Protein AF-A0A7C1LRH5-F1 (afdb_monomer)

Solvent-accessible surface area (backbone atoms only — not comparable to full-atom values): 10215 Å² total; per-residue (Å²): 109,75,72,58,54,55,55,59,57,54,62,66,68,71,74,74,83,69,79,82,72,53,60,82,46,51,36,31,51,64,43,68,46,77,50,72,49,79,42,81,56,34,90,52,47,30,40,52,33,30,27,38,56,83,72,73,51,74,74,43,68,71,41,78,38,53,76,56,90,39,40,31,37,42,82,48,54,93,27,75,65,69,40,56,28,43,39,33,29,39,29,24,56,75,79,39,86,42,74,50,67,36,33,36,32,24,20,59,75,29,51,82,63,55,46,66,55,58,52,51,42,48,52,51,18,52,49,33,35,52,49,13,64,76,68,68,36,33,66,37,26,23,55,14,9,51,37,25,32,51,38,10,52,46,22,59,75,56,17,63,29,48,41,61,45,75,65,38,39,50,50,13,51,51,38,25,52,52,11,50,53,40,24,52,54,20,43,52,55,39,52,56,58,61,76,77,109

Foldseek 3Di:
DVVVVVVVVVVVVVPPPDPPAAAPEFDAAQDKDKDKDFAQQWPWKWWQFKDDQVRPDTPDHTGTFDDDRRMTIDIGRPRNDFFKMKIKIWTQRNHNTDIGIYIYTYFNQRHAFPLVVLVVLLVQLVVLCVVCVVVVQLVSLQVSLVSLLVSLVVCCNCNNGRDNDPVSPVVSVVSNVVSPVSNVVSVVVNVVVVVVD

Secondary structure (DSSP, 8-state):
-HHHHHHHHHHHGGG-------EEEEEETT--EEEEEE-TT-S-EEEEEEE-TTSSSEEEEEEEPEEETTEEEEEE----S-EEEEEEEEEEETTEEEEEEEEEEEESSSS---THHHHHHHHHHHHHHHHHHHHT-HHHHHHHHHHHHHHHHHHHHH-BTTB-SHHHHHHHHHHHHHHHHHHHHHHHHHHHHHHT-

Nearest PDB structures (foldseek):
  5vi4-assembly2_F  TM=4.322E-01  e=1.155E-02  Mus musculus
  6tct-assembly2_C  TM=4.954E-01  e=7.266E-02  Vibrio cholerae O1 biovar El Tor str. N16961
  4yfd-assembly1_B  TM=4.259E-01  e=2.411E-02  Mus musculus
  4dep-assembly1_C  TM=4.218E-01  e=1.049E-01  Homo sapiens
  3o4o-assembly1_B  TM=4.292E-01  e=1.714E-01  Homo sapiens

Mean predicted aligned error: 8.75 Å

pLDDT: mean 89.56, std 12.3, range [46.84, 98.5]

Radius of gyration: 25.62 Å; Cα contacts (8 Å, |Δi|>4): 364; chains: 1; bounding box: 56×40×73 Å

Structure (mmCIF, N/CA/C/O backbone):
data_AF-A0A7C1LRH5-F1
#
_entry.id   AF-A0A7C1LRH5-F1
#
loop_
_atom_site.group_PDB
_atom_site.id
_atom_site.type_symbol
_atom_site.label_atom_id
_atom_site.label_alt_id
_atom_site.label_comp_id
_atom_site.label_asym_id
_atom_site.label_entity_id
_atom_site.label_seq_id
_atom_site.pdbx_PDB_ins_code
_atom_site.Cartn_x
_atom_site.Cartn_y
_atom_site.Cartn_z
_atom_site.occupancy
_atom_site.B_iso_or_equiv
_atom_site.auth_seq_id
_atom_site.auth_comp_id
_atom_site.au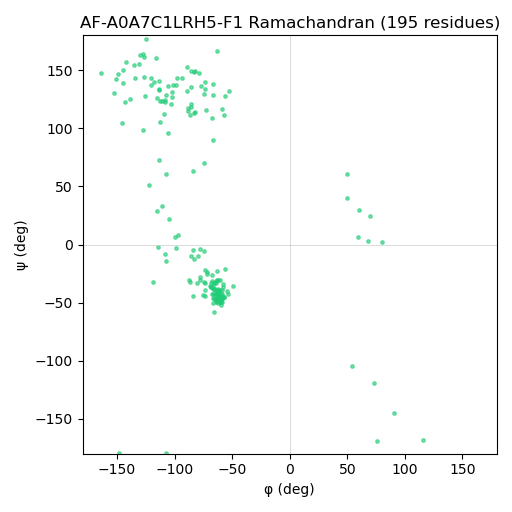th_asym_id
_atom_site.auth_atom_id
_atom_site.pdbx_PDB_model_num
ATOM 1 N N . MET A 1 1 ? 34.737 23.758 15.782 1.00 53.84 1 MET A N 1
ATOM 2 C CA . MET A 1 1 ? 33.888 23.065 14.782 1.00 53.84 1 MET A CA 1
ATOM 3 C C . MET A 1 1 ? 33.590 21.606 15.147 1.00 53.84 1 MET A C 1
ATOM 5 O O . MET A 1 1 ? 32.421 21.260 15.194 1.00 53.84 1 MET A O 1
ATOM 9 N N . LYS A 1 2 ? 34.574 20.764 15.516 1.00 52.34 2 LYS A N 1
ATOM 10 C CA . LYS A 1 2 ? 34.329 19.348 15.898 1.00 52.34 2 LYS A CA 1
ATOM 11 C C . LYS A 1 2 ? 33.352 19.138 17.077 1.00 52.34 2 LYS A C 1
ATOM 13 O O . LYS A 1 2 ? 32.547 18.220 17.035 1.00 52.34 2 LYS A O 1
ATOM 18 N N . LYS A 1 3 ? 33.360 20.013 18.093 1.00 56.25 3 LYS A N 1
ATOM 19 C CA . LYS A 1 3 ? 32.430 19.932 19.244 1.00 56.25 3 LYS A CA 1
ATOM 20 C C . LYS A 1 3 ? 30.979 20.313 18.901 1.00 56.25 3 LYS A C 1
ATOM 22 O O . LYS A 1 3 ? 30.065 19.860 19.574 1.00 56.25 3 LYS A O 1
ATOM 27 N N . LEU A 1 4 ? 30.777 21.101 17.841 1.00 58.25 4 LEU A N 1
ATOM 28 C CA . LEU A 1 4 ? 29.447 21.515 17.379 1.00 58.25 4 LEU A CA 1
ATOM 29 C C . LEU A 1 4 ? 28.781 20.402 16.549 1.00 58.25 4 LEU A C 1
ATOM 31 O O . LEU A 1 4 ? 27.584 20.179 16.673 1.00 58.25 4 LEU A O 1
ATOM 35 N N . LEU A 1 5 ? 29.581 19.626 15.805 1.00 56.06 5 LEU A N 1
ATOM 36 C CA . LEU A 1 5 ? 29.135 18.415 15.099 1.00 56.06 5 LEU A CA 1
ATOM 37 C C . LEU A 1 5 ? 28.688 17.298 16.055 1.00 56.06 5 LEU A C 1
ATOM 39 O O . LEU A 1 5 ? 27.688 16.643 15.791 1.00 56.06 5 LEU A O 1
ATOM 43 N N . ILE A 1 6 ? 29.376 17.116 17.187 1.00 68.44 6 ILE A N 1
ATOM 44 C CA . ILE A 1 6 ? 28.988 16.119 18.202 1.00 68.44 6 ILE A CA 1
ATOM 45 C C . ILE A 1 6 ? 27.650 16.498 18.856 1.00 68.44 6 ILE A C 1
ATOM 47 O O . ILE A 1 6 ? 26.809 15.634 19.077 1.00 68.44 6 ILE A O 1
ATOM 51 N N . PHE A 1 7 ? 27.411 17.790 19.103 1.00 66.06 7 PHE A N 1
ATOM 52 C CA . PHE A 1 7 ? 26.145 18.264 19.669 1.00 66.06 7 PHE A CA 1
ATOM 53 C C . PHE A 1 7 ? 24.969 18.107 18.687 1.00 66.06 7 PHE A C 1
ATOM 55 O O . PHE A 1 7 ? 23.876 17.712 19.086 1.00 66.06 7 PHE A O 1
ATOM 62 N N . MET A 1 8 ? 25.213 18.323 17.388 1.00 60.38 8 MET A N 1
ATOM 63 C CA . MET A 1 8 ? 24.228 18.073 16.328 1.00 60.38 8 MET A CA 1
ATOM 64 C C . MET A 1 8 ? 23.895 16.578 16.182 1.00 60.38 8 MET A C 1
ATOM 66 O O . MET A 1 8 ? 22.755 16.230 15.896 1.00 60.38 8 MET A O 1
ATOM 70 N N . PHE A 1 9 ? 24.866 15.693 16.428 1.00 60.25 9 PHE A N 1
ATOM 71 C CA . PHE A 1 9 ? 24.681 14.240 16.363 1.00 60.25 9 PHE A CA 1
ATOM 72 C C . PHE A 1 9 ? 23.873 13.686 17.552 1.00 60.25 9 PHE A C 1
ATOM 74 O O . PHE A 1 9 ? 23.088 12.758 17.386 1.00 60.25 9 PHE A O 1
ATOM 81 N N . VAL A 1 10 ? 24.002 14.283 18.743 1.00 69.81 10 VAL A N 1
ATOM 82 C CA . VAL A 1 10 ? 23.254 13.868 19.947 1.00 69.81 10 VAL A CA 1
ATOM 83 C C . VAL A 1 10 ? 21.783 14.306 19.898 1.00 69.81 10 VAL A C 1
ATOM 85 O O . VAL A 1 10 ? 20.921 13.569 20.367 1.00 69.81 10 VAL A O 1
ATOM 88 N N . LEU A 1 11 ? 21.460 15.440 19.266 1.00 60.00 11 LEU A N 1
ATOM 89 C CA . LEU A 1 11 ? 20.072 15.902 19.080 1.00 60.00 11 LEU A CA 1
ATOM 90 C C . LEU A 1 11 ? 19.246 15.007 18.138 1.00 60.00 11 LEU A C 1
ATOM 92 O O . LEU A 1 11 ? 18.031 14.912 18.294 1.00 60.00 11 LEU A O 1
ATOM 96 N N . ILE A 1 12 ? 19.896 14.296 17.212 1.00 60.56 12 ILE A N 1
ATOM 97 C CA . ILE A 1 12 ? 19.238 13.326 16.321 1.00 60.56 12 ILE A CA 1
ATOM 98 C C . ILE A 1 12 ? 18.809 12.061 17.093 1.00 60.56 12 ILE A C 1
ATOM 100 O O . ILE A 1 12 ? 17.831 11.414 16.723 1.00 60.56 12 ILE A O 1
ATOM 104 N N . LEU A 1 13 ? 19.473 11.735 18.209 1.00 55.62 13 LEU A N 1
ATOM 105 C CA . LEU A 1 13 ? 19.218 10.511 18.980 1.00 55.62 13 LEU A CA 1
ATOM 106 C C . LEU A 1 13 ? 18.041 10.615 19.967 1.00 55.62 13 LEU A C 1
ATOM 108 O O . LEU A 1 13 ? 17.582 9.592 20.465 1.00 55.62 13 LEU A O 1
ATOM 112 N N . VAL A 1 14 ? 17.521 11.817 20.244 1.00 58.75 14 VAL A N 1
ATOM 113 C CA . VAL A 1 14 ? 16.450 12.026 21.246 1.00 58.75 14 VAL A CA 1
ATOM 114 C C . VAL A 1 14 ? 15.039 11.771 20.677 1.00 58.75 14 VAL A C 1
ATOM 116 O O . VAL A 1 14 ? 14.058 11.776 21.414 1.00 58.75 14 VAL A O 1
ATOM 119 N N . SER A 1 15 ? 14.901 11.488 19.378 1.00 51.12 15 SER A N 1
ATOM 120 C CA . SER A 1 15 ? 13.595 11.555 18.694 1.00 51.12 15 SER A CA 1
ATOM 121 C C . SER A 1 15 ? 12.834 10.229 18.531 1.00 51.12 15 SER A C 1
ATOM 123 O O . SER A 1 15 ? 11.805 10.218 17.865 1.00 51.12 15 SER A O 1
ATOM 125 N N . PHE A 1 16 ? 13.275 9.116 19.128 1.00 48.88 16 PHE A N 1
ATOM 126 C CA . PHE A 1 16 ? 12.637 7.799 18.916 1.00 48.88 16 PHE A CA 1
ATOM 127 C C . PHE A 1 16 ? 11.981 7.189 20.158 1.00 48.88 16 PHE A C 1
ATOM 129 O O . PHE A 1 16 ? 11.840 5.973 20.258 1.00 48.88 16 PHE A O 1
ATOM 136 N N . ALA A 1 17 ? 11.508 8.014 21.092 1.00 48.22 17 ALA A N 1
ATOM 137 C CA . ALA A 1 17 ? 10.507 7.557 22.052 1.00 48.22 17 ALA A CA 1
ATOM 138 C C . ALA A 1 17 ? 9.142 7.453 21.344 1.00 48.22 17 ALA A C 1
ATOM 140 O O . ALA A 1 17 ? 8.253 8.273 21.559 1.00 48.22 17 ALA A O 1
ATOM 141 N N . SER A 1 18 ? 8.980 6.478 20.445 1.00 52.31 18 SER A N 1
ATOM 142 C CA . SER A 1 18 ? 7.655 6.126 19.942 1.00 52.31 18 SER A CA 1
ATOM 143 C C . SER A 1 18 ? 6.916 5.399 21.060 1.00 52.31 18 SER A C 1
ATOM 145 O O . SER A 1 18 ? 7.320 4.304 21.457 1.00 52.31 18 SER A O 1
ATOM 147 N N . ALA A 1 19 ? 5.832 5.981 21.568 1.00 46.84 19 ALA A N 1
ATOM 148 C CA . ALA A 1 19 ? 4.839 5.183 22.268 1.00 46.84 19 ALA A CA 1
ATOM 149 C C . ALA A 1 19 ? 4.338 4.130 21.269 1.00 46.84 19 ALA A C 1
ATOM 151 O O . ALA A 1 19 ? 3.812 4.490 20.217 1.00 46.84 19 ALA A O 1
ATOM 152 N N . GLN A 1 20 ? 4.573 2.845 21.548 1.00 53.50 20 GLN A N 1
ATOM 153 C CA . GLN A 1 20 ? 4.021 1.757 20.745 1.00 53.50 20 GLN A CA 1
ATOM 154 C C . GLN A 1 20 ? 2.505 1.760 20.935 1.00 53.50 20 GLN A C 1
ATOM 156 O O . GLN A 1 20 ? 1.976 1.152 21.862 1.00 53.50 20 GLN A O 1
ATOM 161 N N . GLN A 1 21 ? 1.812 2.498 20.076 1.00 64.44 21 GLN A N 1
ATOM 162 C CA . GLN A 1 21 ? 0.386 2.324 19.896 1.00 64.44 21 GLN A CA 1
ATOM 163 C C . GLN A 1 21 ? 0.175 0.945 19.268 1.00 64.44 21 GLN A C 1
ATOM 165 O O . GLN A 1 21 ? 0.852 0.580 18.304 1.00 64.44 21 GLN A O 1
ATOM 170 N N . GLN A 1 22 ? -0.696 0.145 19.871 1.00 81.31 22 GLN A N 1
ATOM 171 C CA . GLN A 1 22 ? -1.016 -1.166 19.334 1.00 81.31 22 GLN A CA 1
ATOM 172 C C . GLN A 1 22 ? -1.914 -0.980 18.108 1.00 81.31 22 GLN A C 1
ATOM 174 O O . GLN A 1 22 ? -2.916 -0.270 18.170 1.00 81.31 22 GLN A O 1
ATOM 179 N N . SER A 1 23 ? -1.547 -1.626 17.004 1.00 90.56 23 SER A N 1
ATOM 180 C CA . SER A 1 23 ? -2.250 -1.516 15.729 1.00 90.56 23 SER A CA 1
ATOM 181 C C . SER A 1 23 ? -2.757 -2.883 15.279 1.00 90.56 23 SER A C 1
ATOM 183 O O . SER A 1 23 ? -2.062 -3.885 15.447 1.00 90.56 23 SER A O 1
ATOM 185 N N . PHE A 1 24 ? -3.941 -2.920 14.668 1.00 92.94 24 PHE A N 1
ATOM 186 C CA . PHE A 1 24 ? -4.435 -4.102 13.955 1.00 92.94 24 PHE A CA 1
ATOM 187 C C . PHE A 1 24 ? -3.792 -4.269 12.567 1.00 92.94 24 PHE A C 1
ATOM 189 O O . PHE A 1 24 ? -4.037 -5.265 11.890 1.00 92.94 24 PHE A O 1
ATOM 196 N N . GLY A 1 25 ? -2.947 -3.324 12.144 1.00 92.94 25 GLY A N 1
ATOM 197 C CA . GLY A 1 25 ? -2.218 -3.376 10.884 1.00 92.94 25 GLY A CA 1
ATOM 198 C C . GLY A 1 25 ? -2.964 -2.718 9.728 1.00 92.94 25 GLY A C 1
ATOM 199 O O . GLY A 1 25 ? -3.629 -1.694 9.895 1.00 92.94 25 GLY A O 1
ATOM 200 N N . PHE A 1 26 ? -2.799 -3.294 8.537 1.00 93.75 26 PHE A N 1
ATOM 201 C CA . PHE A 1 26 ? -3.267 -2.721 7.278 1.00 93.75 26 PHE A CA 1
ATOM 202 C C . PHE A 1 26 ? -4.492 -3.467 6.760 1.00 93.75 26 PHE A C 1
ATOM 204 O O . PHE A 1 26 ? -4.522 -4.696 6.737 1.00 93.75 26 PHE A O 1
ATOM 211 N N . VAL A 1 27 ? -5.481 -2.710 6.300 1.00 95.12 27 VAL A N 1
ATOM 212 C CA . VAL A 1 27 ? -6.734 -3.215 5.738 1.00 95.12 27 VAL A CA 1
ATOM 213 C C . VAL A 1 27 ? -6.852 -2.708 4.316 1.00 95.12 27 VAL A C 1
ATOM 215 O O . VAL A 1 27 ? -6.541 -1.552 4.026 1.00 95.12 27 VAL A O 1
ATOM 218 N N . LYS A 1 28 ? -7.280 -3.572 3.402 1.00 93.19 28 LYS A N 1
ATOM 219 C CA . LYS A 1 28 ? -7.522 -3.154 2.029 1.00 93.19 28 LYS A CA 1
ATOM 220 C C . LYS A 1 28 ? -8.804 -2.325 1.961 1.00 93.19 28 LYS A C 1
ATOM 222 O O . LYS A 1 28 ? -9.796 -2.636 2.614 1.00 93.19 28 LYS A O 1
ATOM 227 N N . GLN A 1 29 ? -8.788 -1.266 1.162 1.00 93.81 29 GLN A N 1
ATOM 228 C CA . GLN A 1 29 ? -9.956 -0.421 0.937 1.00 93.81 29 GLN A CA 1
ATOM 229 C C . GLN A 1 29 ? -11.173 -1.256 0.511 1.00 93.81 29 GLN A C 1
ATOM 231 O O . GLN A 1 29 ? -11.081 -2.058 -0.419 1.00 93.81 29 GLN A O 1
ATOM 236 N N . ASN A 1 30 ? -12.314 -0.997 1.154 1.00 94.69 30 ASN A N 1
ATOM 237 C CA . ASN A 1 30 ? -13.589 -1.703 0.976 1.00 94.69 30 ASN A CA 1
ATOM 238 C C . ASN A 1 30 ? -13.624 -3.166 1.458 1.00 94.69 30 ASN A C 1
ATOM 240 O O . ASN A 1 30 ? -14.668 -3.802 1.313 1.00 94.69 30 ASN A O 1
ATOM 244 N N . ASP A 1 31 ? -12.550 -3.683 2.059 1.00 96.25 31 ASP A N 1
ATOM 245 C CA . ASP A 1 31 ? -12.585 -4.957 2.781 1.00 96.25 31 ASP A CA 1
ATOM 246 C C . ASP A 1 31 ? -12.953 -4.724 4.255 1.00 96.25 31 ASP A C 1
ATOM 248 O O . ASP A 1 31 ? -12.699 -3.661 4.831 1.00 96.25 31 ASP A O 1
ATOM 252 N N . CYS A 1 32 ? -13.559 -5.730 4.883 1.00 96.56 32 CYS A N 1
ATOM 253 C CA . CYS A 1 32 ? -13.868 -5.692 6.308 1.00 96.56 32 CYS A CA 1
ATOM 254 C C . CYS A 1 32 ? -12.649 -6.093 7.150 1.00 96.56 32 CYS A C 1
ATOM 256 O O . CYS A 1 32 ? -11.854 -6.941 6.750 1.00 96.56 32 CYS A O 1
ATOM 258 N N . ILE A 1 33 ? -12.545 -5.525 8.349 1.00 96.56 33 ILE A N 1
ATOM 259 C CA . ILE A 1 33 ? -11.573 -5.910 9.376 1.00 96.56 33 ILE A CA 1
ATOM 260 C C . ILE A 1 33 ? -12.293 -6.513 10.579 1.00 96.56 33 ILE A C 1
ATOM 262 O O . ILE A 1 33 ? -13.340 -6.023 11.008 1.00 96.56 33 ILE A O 1
ATOM 266 N N . GLU A 1 34 ? -11.702 -7.559 11.150 1.00 96.19 34 GLU A N 1
ATOM 267 C CA . GLU A 1 34 ? -12.093 -8.081 12.454 1.00 96.19 34 GLU A CA 1
ATOM 268 C C . GLU A 1 34 ? -11.355 -7.320 13.556 1.00 96.19 34 GLU A C 1
ATOM 270 O O . GLU A 1 34 ? -10.137 -7.413 13.710 1.00 96.19 34 GLU A O 1
ATOM 275 N N . ILE A 1 35 ? -12.105 -6.542 14.330 1.00 95.94 35 ILE A N 1
ATOM 276 C CA . ILE A 1 35 ? -11.608 -5.900 15.541 1.00 95.94 35 ILE A CA 1
ATOM 277 C C . ILE A 1 35 ? -11.707 -6.942 16.646 1.00 95.94 35 ILE A C 1
ATOM 279 O O . ILE A 1 35 ? -12.809 -7.338 17.018 1.00 95.94 35 ILE A O 1
ATOM 283 N N . ILE A 1 36 ? -10.563 -7.387 17.158 1.00 94.88 36 ILE A N 1
ATOM 284 C CA . ILE A 1 36 ? -10.487 -8.457 18.156 1.00 94.88 36 ILE A CA 1
ATOM 285 C C . ILE A 1 36 ? -9.871 -7.908 19.436 1.00 94.88 36 ILE A C 1
ATOM 287 O O . ILE A 1 36 ? -8.918 -7.132 19.392 1.00 94.88 36 ILE A O 1
ATOM 291 N N . GLN A 1 37 ? -10.397 -8.324 20.582 1.00 94.25 37 GLN A N 1
ATOM 292 C CA . GLN A 1 37 ? -9.812 -8.091 21.896 1.00 94.25 37 GLN A CA 1
ATOM 293 C C . GLN A 1 37 ? -9.847 -9.379 22.716 1.00 94.25 37 GLN A C 1
ATOM 295 O O . GLN A 1 37 ? -10.816 -10.131 22.672 1.00 94.25 37 GLN A O 1
ATOM 300 N N . THR A 1 38 ? -8.808 -9.609 23.511 1.00 93.25 38 THR A N 1
ATOM 301 C CA . THR A 1 38 ? -8.747 -10.725 24.463 1.00 93.25 38 THR A CA 1
ATOM 302 C C . THR A 1 38 ? -8.775 -10.181 25.878 1.00 93.25 38 THR A C 1
ATOM 304 O O . THR A 1 38 ? -7.921 -9.371 26.241 1.00 93.25 38 THR A O 1
ATOM 307 N N . CYS A 1 39 ? -9.735 -10.624 26.684 1.00 92.69 39 CYS A N 1
ATOM 308 C CA . CYS A 1 39 ? -9.811 -10.254 28.091 1.00 92.69 39 CYS A CA 1
ATOM 309 C C . CYS A 1 39 ? -10.358 -11.420 28.928 1.00 92.69 39 CYS A C 1
ATOM 311 O O . CYS A 1 39 ? -11.568 -11.659 28.907 1.00 92.69 39 CYS A O 1
ATOM 313 N N . PRO A 1 40 ? -9.492 -12.123 29.681 1.00 91.56 40 PRO A N 1
ATOM 314 C CA . PRO A 1 40 ? -9.900 -13.266 30.497 1.00 91.56 40 PRO A CA 1
ATOM 315 C C . PRO A 1 40 ? -10.899 -12.909 31.601 1.00 91.56 40 PRO A C 1
ATOM 317 O O . PRO A 1 40 ? -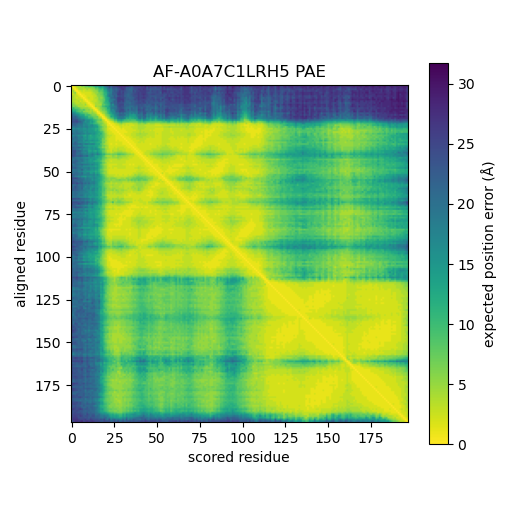11.863 -13.632 31.824 1.00 91.56 40 PRO A O 1
ATOM 320 N N . ASP A 1 41 ? -10.694 -11.757 32.243 1.00 93.50 41 ASP A N 1
ATOM 321 C CA . ASP A 1 41 ? -11.454 -11.329 33.422 1.00 93.50 41 ASP A CA 1
ATOM 322 C C . ASP A 1 41 ? -12.486 -10.232 33.106 1.00 93.50 41 ASP A C 1
ATOM 324 O O . ASP A 1 41 ? -12.863 -9.468 33.995 1.00 93.50 41 ASP A O 1
ATOM 328 N N . CYS A 1 42 ? -12.916 -10.108 31.844 1.00 93.56 42 CYS A N 1
ATOM 329 C CA . CYS A 1 42 ? -13.983 -9.183 31.448 1.00 93.56 42 CYS A CA 1
ATOM 330 C C . CYS A 1 42 ? -15.328 -9.913 31.339 1.00 93.56 42 CYS A C 1
ATOM 332 O O . CYS A 1 42 ? -15.415 -11.042 30.839 1.00 93.56 42 CYS A O 1
ATOM 334 N N . THR A 1 43 ? -16.412 -9.246 31.729 1.00 93.62 43 THR A N 1
ATOM 335 C CA . THR A 1 43 ? -17.779 -9.659 31.392 1.00 93.62 43 THR A CA 1
ATOM 336 C C . THR A 1 43 ? -18.226 -9.093 30.046 1.00 93.62 43 THR A C 1
ATOM 338 O O . THR A 1 43 ? -18.967 -9.774 29.338 1.00 93.62 43 THR A O 1
ATOM 341 N N . TYR A 1 44 ? -17.730 -7.913 29.660 1.00 93.19 44 TYR A N 1
ATOM 342 C CA . TYR A 1 44 ? -18.001 -7.276 28.378 1.00 93.19 44 TYR A CA 1
ATOM 343 C C . TYR A 1 44 ? -16.770 -6.552 27.821 1.00 93.19 44 TYR A C 1
ATOM 345 O O . TYR A 1 44 ? -15.877 -6.104 28.542 1.00 93.19 44 TYR A O 1
ATOM 353 N N . ASN A 1 45 ? -16.761 -6.365 26.506 1.00 95.50 45 ASN A N 1
ATOM 354 C CA . ASN A 1 45 ? -15.826 -5.476 25.841 1.00 95.50 45 ASN A CA 1
ATOM 355 C C . ASN A 1 45 ? -16.545 -4.788 24.685 1.00 95.50 45 ASN A C 1
ATOM 357 O O . ASN A 1 45 ? -17.124 -5.454 23.832 1.00 95.50 45 ASN A O 1
ATOM 361 N N . ASN A 1 46 ? -16.564 -3.458 24.691 1.00 96.25 46 ASN A N 1
ATOM 362 C CA . ASN A 1 46 ? -17.383 -2.685 23.769 1.00 96.25 46 ASN A CA 1
ATOM 363 C C . ASN A 1 46 ? -16.541 -1.656 23.025 1.00 96.25 46 ASN A C 1
ATOM 365 O O . ASN A 1 46 ? -15.664 -0.996 23.591 1.00 96.25 46 ASN A O 1
ATOM 369 N N . ILE A 1 47 ? -16.892 -1.441 21.763 1.00 97.06 47 ILE A N 1
ATOM 370 C CA . ILE A 1 47 ? -16.367 -0.355 20.948 1.00 97.06 47 ILE A CA 1
ATOM 371 C C . ILE A 1 47 ? -17.164 0.905 21.282 1.00 97.06 47 ILE A C 1
ATOM 373 O O . ILE A 1 47 ? -18.352 1.022 20.987 1.00 97.06 47 ILE A O 1
ATOM 377 N N . SER A 1 48 ? -16.493 1.888 21.877 1.00 96.81 48 SER A N 1
ATOM 378 C CA . SER A 1 48 ? -17.085 3.201 22.138 1.00 96.81 48 SER A CA 1
ATOM 379 C C . SER A 1 48 ? -17.224 4.011 20.855 1.00 96.81 48 SER A C 1
ATOM 381 O O . SER A 1 48 ? -18.268 4.612 20.622 1.00 96.81 48 SER A O 1
ATOM 383 N N . ARG A 1 49 ? -16.189 4.016 20.005 1.00 96.00 49 ARG A N 1
ATOM 384 C CA . ARG A 1 49 ? -16.213 4.682 18.702 1.00 96.00 49 ARG A CA 1
ATOM 385 C C . ARG A 1 49 ? -15.087 4.227 17.784 1.00 96.00 49 ARG A C 1
ATOM 387 O O . ARG A 1 49 ? -13.965 4.012 18.239 1.00 96.00 49 ARG A O 1
ATOM 394 N N . VAL A 1 50 ? -15.377 4.210 16.490 1.00 96.25 50 VAL A N 1
ATOM 395 C CA . VAL A 1 50 ? -14.382 4.178 15.412 1.00 96.25 50 VAL A CA 1
ATOM 396 C C . VAL A 1 50 ? -14.378 5.549 14.748 1.00 96.25 50 VAL A C 1
ATOM 398 O O . VAL A 1 50 ? -15.439 6.063 14.392 1.00 96.25 50 VAL A O 1
ATOM 401 N N . LEU A 1 51 ? -13.207 6.160 14.607 1.00 96.31 51 LEU A N 1
ATOM 402 C CA . LEU A 1 51 ? -13.026 7.447 13.938 1.00 96.31 51 LEU A CA 1
ATOM 403 C C . LEU A 1 51 ? -12.481 7.231 12.530 1.00 96.31 51 LEU A C 1
ATOM 405 O O . LEU A 1 51 ? -11.549 6.450 12.346 1.00 96.31 51 LEU A O 1
ATOM 409 N N . TYR A 1 52 ? -13.031 7.969 11.566 1.00 95.75 52 TYR A N 1
ATOM 410 C CA . TYR A 1 52 ? -12.454 8.062 10.228 1.00 95.75 52 TYR A CA 1
ATOM 411 C C . TYR A 1 52 ? -11.055 8.709 10.265 1.00 95.75 52 TYR A C 1
ATOM 413 O O . TYR A 1 52 ? -10.712 9.380 11.244 1.00 95.75 52 TYR A O 1
ATOM 421 N N . PRO A 1 53 ? -10.276 8.617 9.169 1.00 93.62 53 PRO A N 1
ATOM 422 C CA . PRO A 1 53 ? -8.933 9.197 9.074 1.00 93.62 53 PRO A CA 1
ATOM 423 C C . PRO A 1 53 ? -8.837 10.702 9.344 1.00 93.62 53 PRO A C 1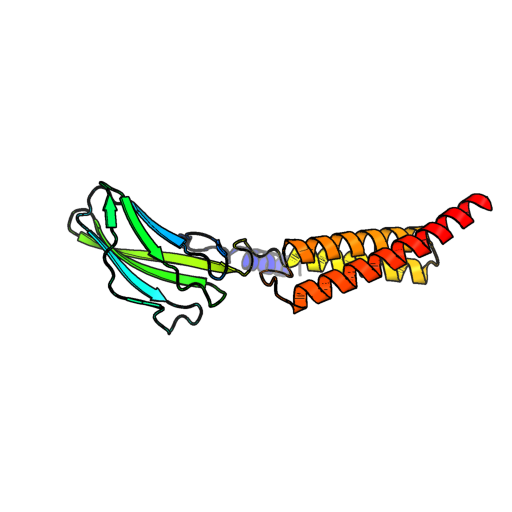
ATOM 425 O O . PRO A 1 53 ? -7.784 11.206 9.732 1.00 93.62 53 PRO A O 1
ATOM 428 N N . ASN A 1 54 ? -9.946 11.434 9.212 1.00 91.50 54 ASN A N 1
ATOM 429 C CA . ASN A 1 54 ? -10.029 12.851 9.570 1.00 91.50 54 ASN A CA 1
ATOM 430 C C . ASN A 1 54 ? -10.076 13.120 11.089 1.00 91.50 54 ASN A C 1
ATOM 432 O O . ASN A 1 54 ? -10.063 14.280 11.498 1.00 91.50 54 ASN A O 1
ATOM 436 N N . LYS A 1 55 ? -10.155 12.069 11.918 1.00 88.25 55 LYS A N 1
ATOM 437 C CA . LYS A 1 55 ? -10.184 12.078 13.393 1.00 88.25 55 LYS A CA 1
ATOM 438 C C . LYS A 1 55 ? -11.344 12.849 14.033 1.00 88.25 55 LYS A C 1
ATOM 440 O O . LYS A 1 55 ? -11.383 12.985 15.253 1.00 88.25 55 LYS A O 1
ATOM 445 N N . THR A 1 56 ? -12.297 13.334 13.244 1.00 86.81 56 THR A N 1
ATOM 446 C CA . THR A 1 56 ? -13.431 14.144 13.714 1.00 86.81 56 THR A CA 1
ATOM 447 C C . THR A 1 56 ? -14.769 13.479 13.428 1.00 86.81 56 THR A C 1
ATOM 449 O O . THR A 1 56 ? -15.701 13.614 14.219 1.00 86.81 56 THR A O 1
ATOM 452 N N . THR A 1 57 ? -14.874 12.724 12.334 1.00 91.69 57 THR A N 1
ATOM 453 C CA . THR A 1 57 ? -16.098 12.010 11.971 1.00 91.69 57 THR A CA 1
ATOM 454 C C . THR A 1 57 ? -16.112 10.617 12.589 1.00 91.69 57 THR A C 1
ATOM 456 O O . THR A 1 57 ? -15.149 9.856 12.486 1.00 91.69 57 THR A O 1
ATOM 459 N N . ILE A 1 58 ? -17.236 10.277 13.214 1.00 93.44 58 ILE A N 1
ATOM 460 C CA . ILE A 1 58 ? -17.472 8.970 13.823 1.00 93.44 58 ILE A CA 1
ATOM 461 C C . ILE A 1 58 ? -18.006 8.015 12.749 1.00 93.44 58 ILE A C 1
ATOM 463 O O . ILE A 1 58 ? -19.042 8.280 12.147 1.00 93.44 58 ILE A O 1
ATOM 467 N N . ALA A 1 59 ? -17.292 6.916 12.515 1.00 92.62 59 ALA A N 1
ATOM 468 C CA . ALA A 1 59 ? -17.679 5.848 11.595 1.00 92.62 59 ALA A CA 1
ATOM 469 C C . ALA A 1 59 ? -18.585 4.799 12.258 1.00 92.62 59 ALA A C 1
ATOM 471 O O . ALA A 1 59 ? -19.453 4.224 11.609 1.00 92.62 59 ALA A O 1
ATOM 472 N N . LEU A 1 60 ? -18.384 4.560 13.555 1.00 94.69 60 LEU A N 1
ATOM 473 C CA . LEU A 1 60 ? -19.150 3.624 14.379 1.00 94.69 60 LEU A CA 1
ATOM 474 C C . LEU A 1 60 ? -19.180 4.143 15.815 1.00 94.69 60 LEU A C 1
ATOM 476 O O . LEU A 1 60 ? -18.196 4.739 16.249 1.00 94.69 60 LEU A O 1
ATOM 480 N N . SER A 1 61 ? -20.261 3.914 16.562 1.00 95.56 61 SER A N 1
ATOM 481 C CA . SER A 1 61 ? -20.391 4.378 17.949 1.00 95.56 61 SER A CA 1
ATOM 482 C C . SER A 1 61 ? -21.173 3.391 18.809 1.00 95.56 61 SER A C 1
ATOM 484 O O . SER A 1 61 ? -22.209 2.902 18.368 1.00 95.56 61 SER A O 1
ATOM 486 N N . ASN A 1 62 ? -20.707 3.175 20.042 1.00 93.62 62 ASN A N 1
ATOM 487 C CA . ASN A 1 62 ? -21.375 2.427 21.112 1.00 93.62 62 ASN A CA 1
ATOM 488 C C . ASN A 1 62 ? -21.900 1.045 20.696 1.00 93.62 62 ASN A C 1
ATOM 490 O O . ASN A 1 62 ? -23.096 0.771 20.790 1.00 93.62 62 ASN A O 1
ATOM 494 N N . VAL A 1 63 ? -20.996 0.168 20.266 1.00 96.62 63 VAL A N 1
ATOM 495 C CA . VAL A 1 63 ? -21.329 -1.195 19.844 1.00 96.62 63 VAL A CA 1
ATOM 496 C C . VAL A 1 63 ? -20.722 -2.214 20.800 1.00 96.62 63 VAL A C 1
ATOM 498 O O . VAL A 1 63 ? -19.551 -2.112 21.167 1.00 96.62 63 VAL A O 1
ATOM 501 N N . ALA A 1 64 ? -21.531 -3.186 21.219 1.00 95.50 64 ALA A N 1
ATOM 502 C CA . ALA A 1 64 ? -21.054 -4.335 21.977 1.00 95.50 64 ALA A CA 1
ATOM 503 C C . ALA A 1 64 ? -20.359 -5.327 21.039 1.00 95.50 64 ALA A C 1
ATOM 505 O O . ALA A 1 64 ? -20.849 -5.565 19.936 1.00 95.50 64 ALA A O 1
ATOM 506 N N . MET A 1 65 ? -19.217 -5.864 21.465 1.00 96.50 65 MET A N 1
ATOM 507 C CA . MET A 1 65 ? -18.537 -6.933 20.733 1.00 96.50 65 MET A CA 1
ATOM 508 C C . MET A 1 65 ? -19.182 -8.277 21.080 1.00 96.50 65 MET A C 1
ATOM 510 O O . MET A 1 65 ? -19.655 -8.463 22.206 1.00 96.50 65 MET A O 1
ATOM 514 N N . ASP A 1 66 ? -19.174 -9.213 20.134 1.00 96.44 66 ASP A N 1
ATOM 515 C CA . ASP A 1 66 ? -19.635 -10.574 20.386 1.00 96.44 66 ASP A CA 1
ATOM 516 C C . ASP A 1 66 ? -18.583 -11.307 21.226 1.00 96.44 66 ASP A C 1
ATOM 518 O O . ASP A 1 66 ? -17.380 -11.194 20.982 1.00 96.44 66 ASP A O 1
ATOM 522 N N . LYS A 1 67 ? -19.039 -12.011 22.267 1.00 94.81 67 LYS A N 1
ATOM 523 C CA . LYS A 1 67 ? -18.181 -12.708 23.231 1.00 94.81 67 LYS A CA 1
ATOM 524 C C . LYS A 1 67 ? -18.159 -14.206 22.945 1.00 94.81 67 LYS A C 1
ATOM 526 O O . LYS A 1 67 ? -19.212 -14.842 22.958 1.00 94.81 67 LYS A O 1
ATOM 531 N N . ASP A 1 68 ? -16.960 -14.759 22.816 1.00 94.00 68 ASP A N 1
ATOM 532 C CA . ASP A 1 68 ? -16.684 -16.194 22.809 1.00 94.00 68 ASP A CA 1
ATOM 533 C C . ASP A 1 68 ? -15.601 -16.506 23.854 1.00 94.00 68 ASP A C 1
ATOM 535 O O . ASP A 1 68 ? -14.409 -16.273 23.645 1.00 94.00 68 ASP A O 1
ATOM 539 N N . ASP A 1 69 ? -16.036 -16.960 25.032 1.00 92.44 69 ASP A N 1
ATOM 540 C CA . ASP A 1 69 ? -15.189 -17.177 26.212 1.00 92.44 69 ASP A CA 1
ATOM 541 C C . ASP A 1 69 ? -14.370 -15.926 26.604 1.00 92.44 69 ASP A C 1
ATOM 543 O O . ASP A 1 69 ? -14.921 -14.965 27.148 1.00 92.44 69 ASP A O 1
ATOM 547 N N . THR A 1 70 ? -13.066 -15.913 26.322 1.00 93.38 70 THR A N 1
ATOM 548 C CA . THR A 1 70 ? -12.148 -14.799 26.614 1.00 93.38 70 THR A CA 1
ATOM 549 C C . THR A 1 70 ? -11.886 -13.895 25.403 1.00 93.38 70 THR A C 1
ATOM 551 O O . THR A 1 70 ? -11.196 -12.875 25.527 1.00 93.38 70 THR A O 1
ATOM 554 N N . TYR A 1 71 ? -12.450 -14.244 24.243 1.00 95.31 71 TYR A N 1
ATOM 555 C CA . TYR A 1 71 ? -12.333 -13.520 22.983 1.00 95.31 71 TYR A CA 1
ATOM 556 C C . TYR A 1 71 ? -13.558 -12.643 22.738 1.00 95.31 71 TYR A C 1
ATOM 558 O O . TYR A 1 71 ? -14.699 -13.050 22.944 1.00 95.31 71 TYR A O 1
ATOM 566 N N . TYR A 1 72 ? -13.305 -11.427 22.266 1.00 96.38 72 TYR A N 1
ATOM 567 C CA . TYR A 1 72 ? -14.320 -10.460 21.875 1.00 96.38 72 TYR A CA 1
ATOM 568 C C . TYR A 1 72 ? -14.038 -10.014 20.449 1.00 96.38 72 TYR A C 1
ATOM 570 O O . TYR A 1 72 ? -12.918 -9.577 20.169 1.00 96.38 72 TYR A O 1
ATOM 578 N N . ASN A 1 73 ? -15.023 -10.091 19.556 1.00 96.25 73 ASN A N 1
ATOM 579 C CA . ASN A 1 73 ? -14.852 -9.697 18.159 1.00 96.25 73 ASN A CA 1
ATOM 580 C C . ASN A 1 73 ? -15.961 -8.761 17.653 1.00 96.25 73 ASN A C 1
ATOM 582 O O . ASN A 1 73 ? -17.071 -8.693 18.177 1.00 96.25 73 ASN A O 1
ATOM 586 N N . TYR A 1 74 ? -15.624 -7.982 16.630 1.00 97.00 74 TYR A N 1
ATOM 587 C CA . TYR A 1 74 ? -16.579 -7.184 15.872 1.00 97.00 74 TYR A CA 1
ATOM 588 C C . TYR A 1 74 ? -16.077 -6.969 14.444 1.00 97.00 74 TYR A C 1
ATOM 590 O O . TYR A 1 74 ? -14.946 -6.524 14.239 1.00 97.00 74 TYR A O 1
ATOM 598 N N . THR A 1 75 ? -16.923 -7.233 13.449 1.00 97.25 75 THR A N 1
ATOM 599 C CA . THR A 1 75 ? -16.588 -7.012 12.037 1.00 97.25 75 THR A CA 1
ATOM 600 C C . THR A 1 75 ? -16.938 -5.587 11.616 1.00 97.25 75 THR A C 1
ATOM 602 O O . THR A 1 75 ? -18.104 -5.194 11.592 1.00 97.25 75 THR A O 1
ATOM 605 N N . PHE A 1 76 ? -15.928 -4.810 11.230 1.00 97.12 76 PHE A N 1
ATOM 606 C CA . PHE A 1 76 ? -16.090 -3.448 10.730 1.00 97.12 76 PHE A CA 1
ATOM 607 C C . PHE A 1 76 ? -15.828 -3.385 9.221 1.00 97.12 76 PHE A C 1
ATOM 609 O O . PHE A 1 76 ? -14.741 -3.724 8.766 1.00 97.12 76 PHE A O 1
ATOM 616 N N . CYS A 1 77 ? -16.809 -2.911 8.447 1.00 96.62 77 CYS A N 1
ATOM 617 C CA . CYS A 1 77 ? -16.744 -2.872 6.977 1.00 96.62 77 CYS A CA 1
ATOM 618 C C . CYS A 1 77 ? -16.725 -1.455 6.376 1.00 96.62 77 CYS A C 1
ATOM 620 O O . CYS A 1 77 ? -16.642 -1.305 5.160 1.00 96.62 77 CYS A O 1
ATOM 622 N N . SER A 1 78 ? -16.809 -0.397 7.190 1.00 95.69 78 SER A N 1
ATOM 623 C CA . SER A 1 78 ? -16.841 0.989 6.691 1.00 95.69 78 SER A CA 1
ATOM 624 C C . SER A 1 78 ? -15.427 1.524 6.423 1.00 95.69 78 SER A C 1
ATOM 626 O O . SER A 1 78 ? -14.979 2.480 7.053 1.00 95.69 78 SER A O 1
ATOM 628 N N . THR A 1 79 ? -14.725 0.892 5.480 1.00 95.62 79 THR A N 1
ATOM 629 C CA . THR A 1 79 ? -13.306 1.111 5.132 1.00 95.62 79 THR A CA 1
ATOM 630 C C . THR A 1 79 ? -13.133 1.766 3.754 1.00 95.62 79 THR A C 1
ATOM 632 O O . THR A 1 79 ? -12.181 1.498 3.022 1.00 95.62 79 THR A O 1
ATOM 635 N N . SER A 1 80 ? -14.069 2.631 3.354 1.00 93.12 80 SER A N 1
ATOM 636 C CA . SER A 1 80 ? -14.021 3.293 2.042 1.00 93.12 80 SER A CA 1
ATOM 637 C C . SER A 1 80 ? -13.031 4.461 1.989 1.00 93.12 80 SER A C 1
ATOM 639 O O . SER A 1 80 ? -12.451 4.726 0.935 1.00 93.12 80 SER A O 1
ATOM 641 N N . ALA A 1 81 ? -12.803 5.160 3.106 1.00 93.25 81 ALA A N 1
ATOM 642 C CA . ALA A 1 81 ? -11.824 6.243 3.180 1.00 93.25 81 ALA A CA 1
ATOM 643 C C . ALA A 1 81 ? -10.421 5.692 3.479 1.00 93.25 81 ALA A C 1
ATOM 645 O O . ALA A 1 81 ? -10.268 4.857 4.366 1.00 93.25 81 ALA A O 1
ATOM 646 N N . LEU A 1 82 ? -9.407 6.181 2.763 1.00 91.69 82 LEU A N 1
ATOM 647 C CA . LEU A 1 82 ? -8.005 5.801 2.968 1.00 91.69 82 LEU A CA 1
ATOM 648 C C . LEU A 1 82 ? -7.394 6.526 4.174 1.00 91.69 82 LEU A C 1
ATOM 650 O O . LEU A 1 82 ? -7.715 7.689 4.432 1.00 91.69 82 LEU A O 1
ATOM 654 N N . GLY A 1 83 ? -6.470 5.856 4.863 1.00 91.62 83 GLY A N 1
ATOM 655 C CA . GLY A 1 83 ? -5.691 6.398 5.975 1.00 91.62 83 GLY A CA 1
ATOM 656 C C . GLY A 1 83 ? -5.951 5.707 7.313 1.00 91.62 83 GLY A C 1
ATOM 657 O O . GLY A 1 83 ? -6.567 4.644 7.380 1.00 91.62 83 GLY A O 1
ATOM 658 N N . ASN A 1 84 ? -5.450 6.315 8.387 1.00 94.31 84 ASN A N 1
ATOM 659 C CA . ASN A 1 84 ? -5.422 5.721 9.723 1.00 94.31 84 ASN A CA 1
ATOM 660 C C . ASN A 1 84 ? -6.737 5.955 10.494 1.00 94.31 84 ASN A C 1
ATOM 662 O O . ASN A 1 84 ? -7.093 7.095 10.795 1.00 94.31 84 ASN A O 1
ATOM 666 N N . TYR A 1 85 ? -7.426 4.872 10.844 1.00 96.12 85 TYR A N 1
ATOM 667 C CA . TYR A 1 85 ? -8.623 4.848 11.678 1.00 96.12 85 TYR A CA 1
ATOM 668 C C . TYR A 1 85 ? -8.253 4.600 13.136 1.00 96.12 85 TYR A C 1
ATOM 670 O O . TYR A 1 85 ? -7.405 3.767 13.440 1.00 96.12 85 TYR A O 1
ATOM 678 N N . ILE A 1 86 ? -8.972 5.250 14.052 1.00 96.06 86 ILE A N 1
ATOM 679 C CA . ILE A 1 86 ? -8.774 5.064 15.495 1.00 96.06 86 ILE A CA 1
ATOM 680 C C . ILE A 1 86 ? -9.982 4.340 16.077 1.00 96.06 86 ILE A C 1
ATOM 682 O O . ILE A 1 86 ? -11.109 4.837 16.004 1.00 96.06 86 ILE A O 1
ATOM 686 N N . VAL A 1 87 ? -9.739 3.203 16.719 1.00 96.56 87 VAL A N 1
ATOM 687 C CA . VAL A 1 87 ? -10.739 2.416 17.439 1.00 96.56 87 VAL A CA 1
ATOM 688 C C . VAL A 1 87 ? -10.562 2.661 18.928 1.00 96.56 87 VAL A C 1
ATOM 690 O O . VAL A 1 87 ? -9.505 2.408 19.497 1.00 96.56 87 VAL A O 1
ATOM 693 N N . ASN A 1 88 ? -11.614 3.153 19.570 1.00 95.62 88 ASN A N 1
ATOM 694 C CA . ASN A 1 88 ? -11.652 3.359 21.009 1.00 95.62 88 ASN A CA 1
ATOM 695 C C . ASN A 1 88 ? -12.682 2.415 21.605 1.00 95.62 88 ASN A C 1
ATOM 697 O O . ASN A 1 88 ? -13.835 2.395 21.162 1.00 95.62 88 ASN A O 1
ATOM 701 N N . GLY A 1 89 ? -12.330 1.743 22.687 1.00 96.00 89 GLY A N 1
ATOM 702 C CA . GLY A 1 89 ? -13.257 0.890 23.406 1.00 96.00 89 GLY A CA 1
ATOM 703 C C . GLY A 1 89 ? -12.973 0.845 24.890 1.00 96.00 89 GLY A C 1
ATOM 704 O O . GLY A 1 89 ? -12.099 1.543 25.412 1.00 96.00 89 GLY A O 1
ATOM 705 N N . TYR A 1 90 ? -13.787 0.065 25.581 1.00 95.44 90 TYR A N 1
ATOM 706 C CA . TYR A 1 90 ? -13.622 -0.193 26.997 1.00 95.44 90 TYR A CA 1
ATOM 707 C C . TYR A 1 90 ? -14.176 -1.573 27.348 1.00 95.44 90 TYR A C 1
ATOM 709 O O . TYR A 1 90 ? -15.213 -1.988 26.829 1.00 95.44 90 TYR A O 1
ATOM 717 N N . GLY A 1 91 ? -13.494 -2.251 28.262 1.00 95.06 91 GLY A N 1
ATOM 718 C CA . GLY A 1 91 ? -13.964 -3.476 28.903 1.00 95.06 91 GLY A CA 1
ATOM 719 C C . GLY A 1 91 ? -13.955 -3.328 30.419 1.00 95.06 91 GLY A C 1
ATOM 720 O O . GLY A 1 91 ? -13.533 -2.298 30.948 1.00 95.06 91 GLY A O 1
ATOM 721 N N . ASP A 1 92 ? -14.426 -4.343 31.124 1.00 95.31 92 ASP A N 1
ATOM 722 C CA . ASP A 1 92 ? -14.470 -4.405 32.586 1.00 95.31 92 ASP A CA 1
ATOM 723 C C . ASP A 1 92 ? -13.432 -5.380 33.154 1.00 95.31 92 ASP A C 1
ATOM 725 O O . ASP A 1 92 ? -13.762 -6.354 33.827 1.00 95.31 92 ASP A O 1
ATOM 729 N N . LEU A 1 93 ? -12.155 -5.109 32.894 1.00 92.38 93 LEU A N 1
ATOM 730 C CA . LEU A 1 93 ? -11.049 -5.948 33.348 1.00 92.38 93 LEU A CA 1
ATOM 731 C C . LEU A 1 93 ? -11.068 -6.093 34.880 1.00 92.38 93 LEU A C 1
ATOM 733 O O . LEU A 1 93 ? -10.850 -5.121 35.610 1.00 92.38 93 LEU A O 1
ATOM 737 N N . GLY A 1 94 ? -11.359 -7.300 35.373 1.00 90.88 94 GLY A N 1
ATOM 738 C CA . GLY A 1 94 ? -11.463 -7.570 36.810 1.00 90.88 94 GLY A CA 1
ATOM 739 C C . GLY A 1 94 ? -12.552 -6.740 37.502 1.00 90.88 94 GLY A C 1
ATOM 740 O O . GLY A 1 94 ? -12.394 -6.351 38.659 1.00 90.88 94 GLY A O 1
ATOM 741 N N . GLY A 1 95 ? -13.621 -6.389 36.778 1.00 90.88 95 GLY A N 1
ATOM 742 C CA . GLY A 1 95 ? -14.711 -5.537 37.264 1.00 90.88 95 GLY A CA 1
ATOM 743 C C . GLY A 1 95 ? -14.413 -4.033 37.242 1.00 90.88 95 GLY A C 1
ATOM 744 O O . GLY A 1 95 ? -15.263 -3.235 37.641 1.00 90.88 95 GLY A O 1
ATOM 745 N N . THR A 1 96 ? -13.239 -3.616 36.757 1.00 92.75 96 THR A N 1
ATOM 746 C CA . THR A 1 96 ? -12.881 -2.201 36.597 1.00 92.75 96 THR A CA 1
ATOM 747 C C . THR A 1 96 ? -13.014 -1.779 35.142 1.00 92.75 96 THR A C 1
ATOM 749 O O . THR A 1 96 ? -12.479 -2.423 34.247 1.00 92.75 96 THR A O 1
ATOM 752 N N . LYS A 1 97 ? -13.695 -0.656 34.888 1.00 93.50 97 LYS A N 1
ATOM 753 C CA . LYS A 1 97 ? -13.818 -0.105 33.535 1.00 93.50 97 LYS A CA 1
ATOM 754 C C . LYS A 1 97 ? -12.456 0.385 33.032 1.00 93.50 97 LYS A C 1
ATOM 756 O O . LYS A 1 97 ? -11.973 1.428 33.472 1.00 93.50 97 LYS A O 1
ATOM 761 N N . THR A 1 98 ? -11.876 -0.327 32.074 1.00 94.25 98 THR A N 1
ATOM 762 C CA . THR A 1 98 ? -10.576 -0.025 31.467 1.00 94.25 98 THR A CA 1
ATOM 763 C C . THR A 1 98 ? -10.755 0.315 29.994 1.00 94.25 98 THR A C 1
ATOM 765 O O . THR A 1 98 ? -11.358 -0.443 29.238 1.00 94.25 98 THR A O 1
ATOM 768 N N . SER A 1 99 ? -10.236 1.471 29.583 1.00 93.94 99 SER A N 1
ATOM 769 C CA . SER A 1 99 ? -10.246 1.912 28.188 1.00 93.94 99 SER A CA 1
ATOM 770 C C . SER A 1 99 ? -9.061 1.356 27.411 1.00 93.94 99 SER A C 1
ATOM 772 O O . SER A 1 99 ? -7.962 1.246 27.951 1.00 93.94 99 SER A O 1
ATOM 774 N N . TRP A 1 100 ? -9.262 1.134 26.121 1.00 93.88 100 TRP A N 1
ATOM 775 C CA . TRP A 1 100 ? -8.208 0.782 25.181 1.00 93.88 100 TRP A CA 1
ATOM 776 C C . TRP A 1 100 ? -8.361 1.586 23.893 1.00 93.88 100 TRP A C 1
ATOM 778 O O . TRP A 1 100 ? -9.456 2.042 23.540 1.00 93.88 100 TRP A O 1
ATOM 788 N N . VAL A 1 101 ? -7.240 1.775 23.2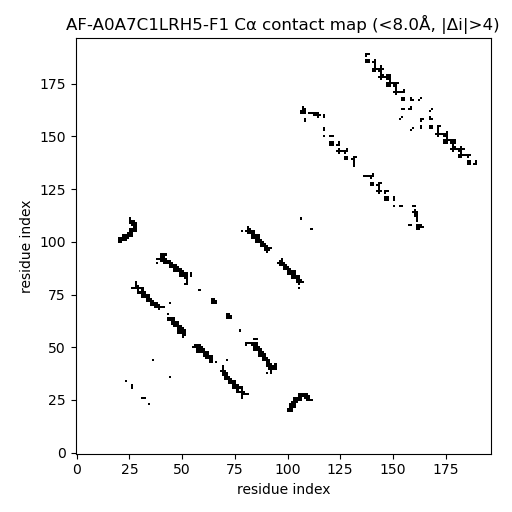02 1.00 94.44 101 VAL A N 1
ATOM 789 C CA . VAL A 1 101 ? -7.176 2.490 21.930 1.00 94.44 101 VAL A CA 1
ATOM 790 C C . VAL A 1 101 ? -6.238 1.731 21.009 1.00 94.44 101 VAL A C 1
ATOM 792 O O . VAL A 1 101 ? -5.090 1.486 21.371 1.00 94.44 101 VAL A O 1
ATOM 795 N N . TYR A 1 102 ? -6.740 1.393 19.829 1.00 95.25 102 TYR A N 1
ATOM 796 C CA . TYR A 1 102 ? -5.963 0.802 18.746 1.00 95.25 102 TYR A CA 1
ATOM 797 C C . TYR A 1 102 ? -6.173 1.614 17.478 1.00 95.25 102 TYR A C 1
ATOM 799 O O . TYR A 1 102 ? -7.138 2.375 17.355 1.00 95.25 102 TYR A O 1
ATOM 807 N N . ASP A 1 103 ? -5.296 1.415 16.511 1.00 95.38 103 ASP A N 1
ATOM 808 C CA . ASP A 1 103 ? -5.469 1.915 15.158 1.00 95.38 103 ASP A CA 1
ATOM 809 C C . ASP A 1 103 ? -5.344 0.828 14.099 1.00 95.38 103 ASP A C 1
ATOM 811 O O . ASP A 1 103 ? -4.789 -0.245 14.322 1.00 95.38 103 ASP A O 1
ATOM 815 N N . PHE A 1 104 ? -5.866 1.122 12.919 1.00 95.62 104 PHE A N 1
ATOM 816 C CA . PHE A 1 104 ? -5.593 0.364 11.707 1.00 95.62 104 PHE A CA 1
ATOM 817 C C . PHE A 1 104 ? -5.548 1.321 10.526 1.00 95.62 104 PHE A C 1
ATOM 819 O O . PHE A 1 104 ? -6.215 2.356 10.522 1.00 95.62 104 PHE A O 1
ATOM 826 N N . GLU A 1 105 ? -4.765 0.983 9.513 1.00 94.44 105 GLU A N 1
ATOM 827 C CA . GLU A 1 105 ? -4.622 1.818 8.329 1.00 94.44 105 GLU A CA 1
ATOM 828 C C . GLU A 1 105 ? -5.311 1.176 7.132 1.00 94.44 105 GLU A C 1
ATOM 830 O O . GLU A 1 105 ? -5.026 0.038 6.765 1.00 94.44 105 GLU A O 1
ATOM 835 N N . VAL A 1 106 ? -6.226 1.914 6.509 1.00 93.38 106 VAL A N 1
ATOM 836 C CA . VAL A 1 106 ? -6.846 1.492 5.257 1.00 93.38 106 VAL A CA 1
ATOM 837 C C . VAL A 1 106 ? -5.992 1.986 4.098 1.00 93.38 106 VAL A C 1
ATOM 839 O O . VAL A 1 106 ? -5.905 3.192 3.855 1.00 93.38 106 VAL A O 1
ATOM 842 N N . THR A 1 107 ? -5.407 1.054 3.350 1.00 91.81 107 THR A N 1
ATOM 843 C CA . THR A 1 107 ? -4.653 1.336 2.122 1.00 91.81 107 THR A CA 1
ATOM 844 C C . THR A 1 107 ? -5.339 0.696 0.922 1.00 91.81 107 THR A C 1
ATOM 846 O O . THR A 1 107 ? -6.142 -0.226 1.055 1.00 91.81 107 THR A O 1
ATOM 849 N N . THR A 1 108 ? -5.037 1.157 -0.292 1.00 87.38 108 THR A N 1
ATOM 850 C CA . THR A 1 108 ? -5.634 0.557 -1.504 1.00 87.38 108 THR A CA 1
ATOM 851 C C . THR A 1 108 ? -5.240 -0.915 -1.697 1.00 87.38 108 THR A C 1
ATOM 853 O O . THR A 1 108 ? -5.957 -1.674 -2.349 1.00 87.38 108 THR A O 1
ATOM 856 N N . THR A 1 109 ? -4.117 -1.338 -1.105 1.00 86.75 109 THR A N 1
ATOM 857 C CA . THR A 1 109 ? -3.546 -2.685 -1.250 1.00 86.75 109 THR A CA 1
ATOM 858 C C . THR A 1 109 ? -3.691 -3.559 -0.001 1.00 86.75 109 THR A C 1
ATOM 860 O O . THR A 1 109 ? -3.485 -4.769 -0.099 1.00 86.75 109 THR A O 1
ATOM 863 N N . GLY A 1 110 ? -4.028 -2.979 1.157 1.00 89.06 110 GLY A N 1
ATOM 864 C CA . GLY A 1 110 ? -4.013 -3.667 2.453 1.00 89.06 110 GLY A CA 1
ATOM 865 C C . GLY A 1 110 ? -2.606 -3.994 2.954 1.00 89.06 110 GLY A C 1
ATOM 866 O O . GLY A 1 110 ? -2.415 -4.949 3.702 1.00 89.06 110 GLY A O 1
ATOM 867 N N . LYS A 1 111 ? -1.599 -3.244 2.501 1.00 86.12 111 LYS A N 1
ATOM 868 C CA . LYS A 1 111 ? -0.192 -3.404 2.885 1.00 86.12 111 LYS A CA 1
ATOM 869 C C . LYS A 1 111 ? 0.402 -2.065 3.303 1.00 86.12 111 LYS A C 1
ATOM 871 O O . LYS A 1 111 ? -0.153 -1.018 2.980 1.00 86.12 111 LYS A O 1
ATOM 876 N N . GLN A 1 112 ? 1.541 -2.139 3.987 1.00 85.56 112 GLN A N 1
ATOM 877 C CA . GLN A 1 112 ? 2.340 -0.979 4.362 1.00 85.56 112 GLN A CA 1
ATOM 878 C C . GLN A 1 112 ? 2.940 -0.281 3.139 1.00 85.56 112 GLN A C 1
ATOM 880 O O . GLN A 1 112 ? 3.515 -0.936 2.262 1.00 85.56 112 GLN A O 1
ATOM 885 N N . SER A 1 113 ? 2.896 1.050 3.159 1.00 79.19 113 SER A N 1
ATOM 886 C CA . SER A 1 113 ? 3.585 1.907 2.200 1.00 79.19 113 SER A CA 1
ATOM 887 C C . SER A 1 113 ? 5.069 1.624 2.156 1.00 79.19 113 SER A C 1
ATOM 889 O O . SER A 1 113 ? 5.766 1.733 3.164 1.00 79.19 113 SER A O 1
ATOM 891 N N . ASN A 1 114 ? 5.579 1.390 0.953 1.00 81.19 114 ASN A N 1
ATOM 892 C CA . ASN A 1 114 ? 7.011 1.399 0.688 1.00 81.19 114 ASN A CA 1
ATOM 893 C C . ASN A 1 114 ? 7.343 2.423 -0.395 1.00 81.19 114 ASN A C 1
ATOM 895 O O . ASN A 1 114 ? 8.020 2.110 -1.371 1.00 81.19 114 ASN A O 1
ATOM 899 N N . LEU A 1 115 ? 6.869 3.661 -0.212 1.00 84.62 115 LEU A N 1
ATOM 900 C CA . LEU A 1 115 ? 7.117 4.790 -1.114 1.00 84.62 115 LEU A CA 1
ATOM 901 C C . LEU A 1 115 ? 8.603 4.998 -1.500 1.00 84.62 115 LEU A C 1
ATOM 903 O O . LEU A 1 115 ? 8.856 5.345 -2.656 1.00 84.62 115 LEU A O 1
ATOM 907 N N . PRO A 1 116 ? 9.604 4.761 -0.623 1.00 88.62 116 PRO A N 1
ATOM 908 C CA . PRO A 1 116 ? 11.007 4.942 -1.001 1.00 88.62 116 PRO A CA 1
ATOM 909 C C . PRO A 1 116 ? 11.475 4.027 -2.141 1.00 88.62 116 PRO A C 1
ATOM 911 O O . PRO A 1 116 ? 12.337 4.428 -2.920 1.00 88.62 116 PRO A O 1
ATOM 914 N N . ILE A 1 117 ? 10.911 2.821 -2.265 1.00 89.50 117 ILE A N 1
ATOM 915 C CA . ILE A 1 117 ? 11.350 1.817 -3.245 1.00 89.50 117 ILE A CA 1
ATOM 916 C C . ILE A 1 117 ? 11.096 2.268 -4.696 1.00 89.50 117 ILE A C 1
ATOM 918 O O . ILE A 1 117 ? 12.070 2.366 -5.448 1.00 89.50 117 ILE A O 1
ATOM 922 N N . PRO A 1 118 ? 9.854 2.579 -5.130 1.00 90.69 118 PRO A N 1
ATOM 923 C CA . PRO A 1 118 ? 9.602 2.987 -6.510 1.00 90.69 118 PRO A CA 1
ATOM 924 C C . PRO A 1 118 ? 10.298 4.308 -6.853 1.00 90.69 118 PRO A C 1
ATOM 926 O O . PRO A 1 118 ? 10.772 4.463 -7.974 1.00 90.69 118 PRO A O 1
ATOM 929 N N . ILE A 1 119 ? 10.439 5.231 -5.892 1.00 91.88 119 ILE A N 1
ATOM 930 C CA . ILE A 1 119 ? 11.177 6.487 -6.094 1.00 91.88 119 ILE A CA 1
ATOM 931 C C 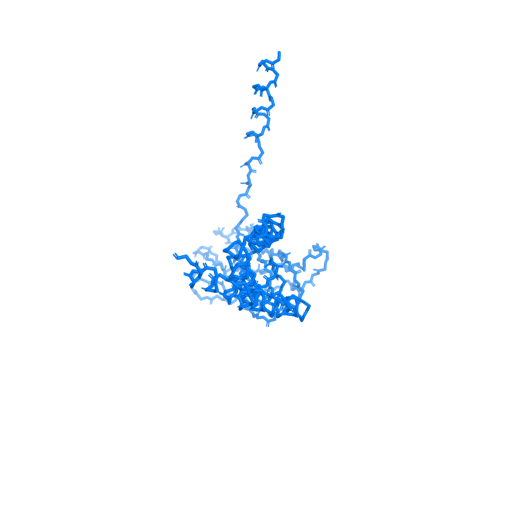. ILE A 1 119 ? 12.657 6.210 -6.366 1.00 91.88 119 ILE A C 1
ATOM 933 O O . ILE A 1 119 ? 13.207 6.719 -7.341 1.00 91.88 119 ILE A O 1
ATOM 937 N N . PHE A 1 120 ? 13.303 5.389 -5.534 1.00 93.69 120 PHE A N 1
ATOM 938 C CA . PHE A 1 120 ? 14.711 5.045 -5.711 1.00 93.69 120 PHE A CA 1
ATOM 939 C C . PHE A 1 120 ? 14.958 4.346 -7.053 1.00 93.69 120 PHE A C 1
ATOM 941 O O . PHE A 1 120 ? 15.869 4.729 -7.787 1.00 93.69 120 PHE A O 1
ATOM 948 N N . LEU A 1 121 ? 14.112 3.372 -7.410 1.00 94.56 121 LEU A N 1
ATOM 949 C CA . LEU A 1 121 ? 14.208 2.667 -8.689 1.00 94.56 121 LEU A CA 1
ATOM 950 C C . LEU A 1 121 ? 14.015 3.612 -9.881 1.00 94.56 121 LEU A C 1
ATOM 952 O O . LEU A 1 121 ? 14.759 3.519 -10.857 1.00 94.56 121 LEU A O 1
ATOM 956 N N . LEU A 1 122 ? 13.070 4.551 -9.805 1.00 94.75 122 LEU A N 1
ATOM 957 C CA . LEU A 1 122 ? 12.819 5.514 -10.876 1.00 94.75 122 LEU A CA 1
ATOM 958 C C . LEU A 1 122 ? 13.988 6.495 -11.042 1.00 94.75 122 LEU A C 1
ATOM 960 O O . LEU A 1 122 ? 14.425 6.733 -12.167 1.00 94.75 122 LEU A O 1
ATOM 964 N N . ILE A 1 123 ? 14.559 6.995 -9.941 1.00 96.00 123 ILE A N 1
ATOM 965 C CA . ILE A 1 123 ? 15.758 7.848 -9.972 1.00 96.00 123 ILE A CA 1
ATOM 966 C C . ILE A 1 123 ? 16.943 7.091 -10.582 1.00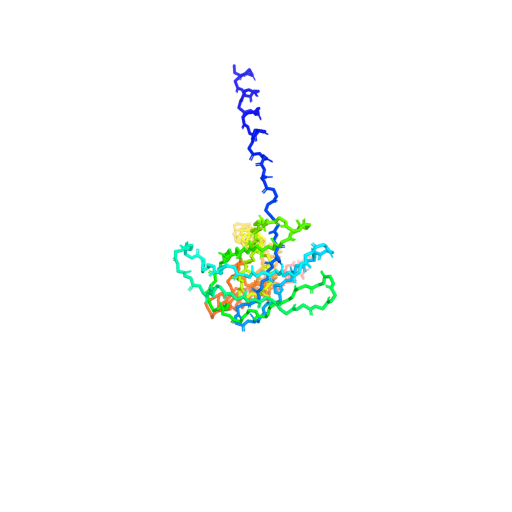 96.00 123 ILE A C 1
ATOM 968 O O . ILE A 1 123 ? 17.626 7.630 -11.456 1.00 96.00 123 ILE A O 1
ATOM 972 N N . ALA A 1 124 ? 17.173 5.841 -10.169 1.00 95.88 124 ALA A N 1
ATOM 973 C CA . ALA A 1 124 ? 18.240 5.003 -10.713 1.00 95.88 124 ALA A CA 1
ATOM 974 C C . ALA A 1 124 ? 18.061 4.758 -12.223 1.00 95.88 124 ALA A C 1
ATOM 976 O O . ALA A 1 124 ? 19.015 4.920 -12.986 1.00 95.88 124 ALA A O 1
ATOM 977 N N . SER A 1 125 ? 16.833 4.455 -12.659 1.00 97.38 125 SER A N 1
ATOM 978 C CA . SER A 1 125 ? 16.480 4.250 -14.073 1.00 97.38 125 SER A CA 1
ATOM 979 C C . SER A 1 125 ? 16.767 5.497 -14.914 1.00 97.38 125 SER A C 1
ATOM 981 O O . SER A 1 125 ? 17.444 5.419 -15.937 1.00 97.38 125 SER A O 1
ATOM 983 N N . VAL A 1 126 ? 16.308 6.670 -14.456 1.00 97.00 126 VAL A N 1
ATOM 984 C CA . VAL A 1 126 ? 16.523 7.955 -15.143 1.00 97.00 126 VAL A CA 1
ATOM 985 C C . VAL A 1 126 ? 18.006 8.317 -15.187 1.00 97.00 126 VAL A C 1
ATOM 987 O O . VAL A 1 126 ? 18.495 8.770 -16.219 1.00 97.00 126 VAL A O 1
ATOM 990 N N . THR A 1 127 ? 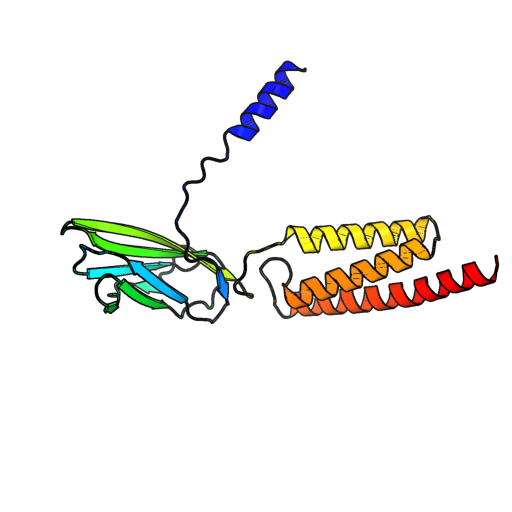18.737 8.088 -14.095 1.00 96.38 127 THR A N 1
ATOM 991 C CA . THR A 1 127 ? 20.174 8.384 -14.022 1.00 96.38 127 THR A CA 1
ATOM 992 C C . THR A 1 127 ? 20.946 7.557 -15.042 1.00 96.38 127 THR A C 1
ATOM 994 O O . THR A 1 127 ? 21.687 8.122 -15.842 1.00 96.38 127 THR A O 1
ATOM 997 N N . LEU A 1 128 ? 20.722 6.240 -15.077 1.00 96.81 128 LEU A N 1
ATOM 998 C CA . LEU A 1 128 ? 21.374 5.352 -16.041 1.00 96.81 128 LEU A CA 1
ATOM 999 C C . LEU A 1 128 ? 20.999 5.693 -17.483 1.00 96.81 128 LEU A C 1
ATOM 1001 O O . LEU A 1 128 ? 21.869 5.688 -18.352 1.00 96.81 128 LEU A O 1
ATOM 1005 N N . PHE A 1 129 ? 19.739 6.057 -17.731 1.00 97.31 129 PHE A N 1
ATOM 1006 C CA . PHE A 1 129 ? 19.292 6.485 -19.052 1.00 97.31 129 PHE A CA 1
ATOM 1007 C C . PHE A 1 129 ? 20.031 7.744 -19.524 1.00 97.31 129 PHE A C 1
ATOM 1009 O O . PHE A 1 129 ? 20.580 7.767 -20.625 1.00 97.31 129 PHE A O 1
ATOM 1016 N N . ILE A 1 130 ? 20.113 8.772 -18.671 1.00 97.00 130 ILE A N 1
ATOM 1017 C CA . ILE A 1 130 ? 20.843 10.012 -18.968 1.00 97.00 130 ILE A CA 1
ATOM 1018 C C . ILE A 1 130 ? 22.332 9.720 -19.185 1.00 97.00 130 ILE A C 1
ATOM 1020 O O . ILE A 1 130 ? 22.918 10.216 -20.146 1.00 97.00 130 ILE A O 1
ATOM 1024 N N . THR A 1 131 ? 22.946 8.889 -18.337 1.00 94.62 131 THR A N 1
ATOM 1025 C CA . THR A 1 131 ? 24.340 8.463 -18.507 1.00 94.62 131 THR A CA 1
ATOM 1026 C C . THR A 1 131 ? 24.553 7.756 -19.846 1.00 94.62 131 THR A C 1
ATOM 1028 O O . THR A 1 131 ? 25.520 8.070 -20.535 1.00 94.62 131 THR A O 1
ATOM 1031 N N . GLY A 1 132 ? 23.637 6.873 -20.256 1.00 95.31 132 GLY A N 1
ATOM 1032 C CA . GLY A 1 132 ? 23.689 6.203 -21.556 1.00 95.31 132 GLY A CA 1
ATOM 1033 C C . GLY A 1 132 ? 23.644 7.174 -22.734 1.00 95.31 132 GLY A C 1
ATOM 1034 O O . GLY A 1 132 ? 24.415 7.012 -23.677 1.00 95.31 132 GLY A O 1
ATOM 1035 N N . ILE A 1 133 ? 22.831 8.233 -22.651 1.00 95.56 133 ILE A N 1
ATOM 1036 C CA . ILE A 1 133 ? 22.780 9.290 -23.674 1.00 95.56 133 ILE A CA 1
ATOM 1037 C C . ILE A 1 133 ? 24.090 10.091 -23.713 1.00 95.56 133 ILE A C 1
ATOM 1039 O O . ILE A 1 133 ? 24.627 10.334 -24.793 1.00 95.56 133 ILE A O 1
ATOM 1043 N N . ILE A 1 134 ? 24.616 10.500 -22.553 1.00 97.06 134 ILE A N 1
ATOM 1044 C CA . ILE A 1 134 ? 25.832 11.328 -22.465 1.00 97.06 134 ILE A CA 1
ATOM 1045 C C . ILE A 1 134 ? 27.057 10.559 -22.963 1.00 97.06 134 ILE A C 1
ATOM 1047 O O . ILE A 1 134 ? 27.841 11.088 -23.750 1.00 97.06 134 ILE A O 1
ATOM 1051 N N . LEU A 1 135 ? 27.220 9.316 -22.507 1.00 95.94 135 LEU A N 1
ATOM 1052 C CA . LEU A 1 135 ? 28.349 8.464 -22.876 1.00 95.94 135 LEU A CA 1
ATOM 1053 C C . LEU A 1 135 ? 28.171 7.806 -24.247 1.00 95.94 135 LEU A C 1
ATOM 1055 O O . LEU A 1 135 ? 29.120 7.205 -24.739 1.00 95.94 135 LEU A O 1
ATOM 1059 N N . LYS A 1 136 ? 26.977 7.907 -24.852 1.00 95.56 136 LYS A N 1
ATOM 1060 C CA . LYS A 1 136 ? 26.592 7.205 -26.087 1.00 95.56 136 LYS A CA 1
ATOM 1061 C C . LYS A 1 136 ? 26.892 5.705 -26.020 1.00 95.56 136 LYS A C 1
ATOM 1063 O O . LYS A 1 136 ? 27.371 5.122 -26.982 1.00 95.56 136 LYS A O 1
ATOM 1068 N N . SER A 1 137 ? 26.641 5.102 -24.863 1.00 95.12 137 SER A N 1
ATOM 1069 C CA . SER A 1 137 ? 26.989 3.711 -24.584 1.00 95.12 137 SER A CA 1
ATOM 1070 C C . SER A 1 137 ? 25.713 2.859 -24.527 1.00 95.12 137 SER A C 1
ATOM 1072 O O . SER A 1 137 ? 24.916 3.038 -23.593 1.00 95.12 137 SER A O 1
ATOM 1074 N N . PRO A 1 138 ? 25.496 1.941 -25.493 1.00 96.12 138 PRO A N 1
ATOM 1075 C CA . PRO A 1 138 ? 24.308 1.085 -25.544 1.00 96.12 138 PRO A CA 1
ATOM 1076 C C . PRO A 1 138 ? 24.028 0.267 -24.265 1.00 96.12 138 PRO A C 1
ATOM 1078 O O . PRO A 1 138 ? 22.868 0.251 -23.838 1.00 96.12 138 PRO A O 1
ATOM 1081 N N . PRO A 1 139 ? 25.029 -0.321 -23.567 1.00 96.75 139 PRO A N 1
ATOM 1082 C CA . PRO A 1 139 ? 24.794 -1.064 -22.324 1.00 96.75 139 PRO A CA 1
ATOM 1083 C C . PRO A 1 139 ? 24.032 -0.270 -21.256 1.00 96.75 139 PRO A C 1
ATOM 1085 O O . PRO A 1 139 ? 23.110 -0.788 -20.625 1.00 96.75 139 PRO A O 1
ATOM 1088 N N . PHE A 1 140 ? 24.372 1.009 -21.057 1.00 96.25 140 PHE A N 1
ATOM 1089 C CA . PHE A 1 140 ? 23.693 1.857 -20.070 1.00 96.25 140 PHE A CA 1
ATOM 1090 C C . PHE A 1 140 ? 22.225 2.092 -20.435 1.00 96.25 140 PHE A C 1
ATOM 1092 O O . PHE A 1 140 ? 21.365 2.065 -19.554 1.00 96.25 140 PHE A O 1
ATOM 1099 N N . GLY A 1 141 ? 21.929 2.268 -21.728 1.00 97.06 141 GLY A N 1
ATOM 1100 C CA . GLY A 1 141 ? 20.558 2.346 -22.228 1.00 97.06 141 GLY A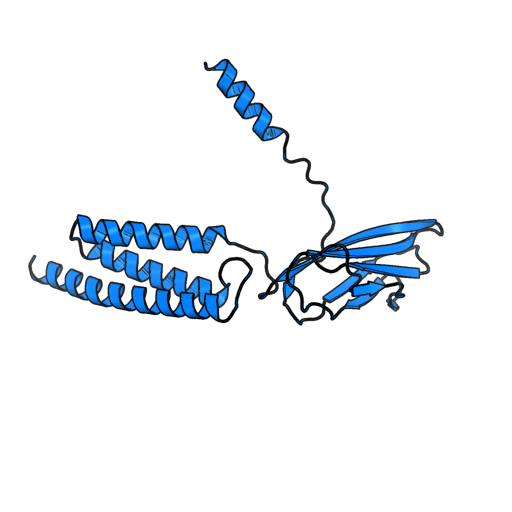 CA 1
ATOM 1101 C C . GLY A 1 141 ? 19.785 1.054 -21.960 1.00 97.06 141 GLY A C 1
ATOM 1102 O O . GLY A 1 141 ? 18.678 1.105 -21.427 1.00 97.06 141 GLY A O 1
ATOM 1103 N N . PHE A 1 142 ? 20.393 -0.102 -22.238 1.00 98.00 142 PHE A N 1
ATOM 1104 C CA . PHE A 1 142 ? 19.775 -1.408 -22.008 1.00 98.00 142 PHE A CA 1
ATOM 1105 C C . PHE A 1 142 ? 19.410 -1.613 -20.530 1.00 98.00 142 PHE A C 1
ATOM 1107 O O . PHE A 1 142 ? 18.250 -1.881 -20.209 1.00 98.00 142 PHE A O 1
ATOM 1114 N N . PHE A 1 143 ? 20.364 -1.409 -19.614 1.00 97.88 143 PHE A N 1
ATOM 1115 C CA . PHE A 1 143 ? 20.118 -1.564 -18.175 1.00 97.88 143 PHE A CA 1
ATOM 1116 C C . PHE A 1 143 ? 19.129 -0.532 -17.622 1.00 97.88 143 PHE A C 1
ATOM 1118 O O . PHE A 1 143 ? 18.337 -0.862 -16.737 1.00 97.88 143 PHE A O 1
ATOM 1125 N N . ALA A 1 144 ? 19.117 0.691 -18.158 1.00 98.19 144 ALA A N 1
ATOM 1126 C CA . ALA A 1 144 ? 18.090 1.669 -17.818 1.00 98.19 144 ALA A CA 1
ATOM 1127 C C . ALA A 1 144 ? 16.691 1.187 -18.236 1.00 98.19 144 ALA A C 1
ATOM 1129 O O . ALA A 1 144 ? 15.753 1.276 -17.444 1.00 98.19 144 ALA A O 1
ATOM 1130 N N . GLY A 1 145 ? 16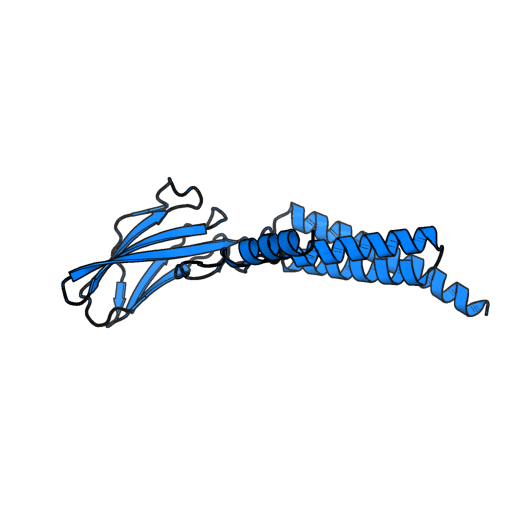.555 0.626 -19.443 1.00 98.19 145 GLY A N 1
ATOM 1131 C CA . GLY A 1 145 ? 15.307 0.032 -19.928 1.00 98.19 145 GLY A CA 1
ATOM 1132 C C . GLY A 1 145 ? 14.813 -1.112 -19.038 1.00 98.19 145 GLY A C 1
ATOM 1133 O O . GLY A 1 145 ? 13.649 -1.116 -18.638 1.00 98.19 145 GLY A O 1
ATOM 1134 N N . VAL A 1 146 ? 15.708 -2.023 -18.638 1.00 98.38 146 VAL A N 1
ATOM 1135 C CA . VAL A 1 146 ? 15.397 -3.109 -17.689 1.00 98.38 146 VAL A CA 1
ATOM 1136 C C . VAL A 1 146 ? 14.880 -2.555 -16.358 1.00 98.38 146 VAL A C 1
ATOM 1138 O O . VAL A 1 146 ? 13.861 -3.025 -15.851 1.00 98.38 146 VAL A O 1
ATOM 1141 N N . LEU A 1 147 ? 15.530 -1.535 -15.790 1.00 98.00 147 LEU A N 1
ATOM 1142 C CA . LEU A 1 147 ? 15.073 -0.933 -14.535 1.00 98.00 147 LEU A CA 1
ATOM 1143 C C . LEU A 1 147 ? 13.726 -0.216 -14.675 1.00 98.00 147 LEU A C 1
ATOM 1145 O O . LEU A 1 147 ? 12.893 -0.332 -13.775 1.00 98.00 147 LEU A O 1
ATOM 1149 N N . PHE A 1 148 ? 13.465 0.448 -15.805 1.00 98.50 148 PHE A N 1
ATOM 1150 C CA . PHE A 1 148 ? 12.148 1.021 -16.088 1.00 98.50 148 PHE A CA 1
ATOM 1151 C C . PHE A 1 148 ? 11.053 -0.053 -16.168 1.00 98.50 148 PHE A C 1
ATOM 1153 O O . PHE A 1 148 ? 9.955 0.141 -15.647 1.00 98.50 148 PHE A O 1
ATOM 1160 N N . VAL A 1 149 ? 11.347 -1.216 -16.755 1.00 98.44 149 VAL A N 1
ATOM 1161 C CA . VAL A 1 149 ? 10.418 -2.357 -16.756 1.00 98.44 149 VAL A CA 1
ATOM 1162 C C . VAL A 1 149 ? 10.169 -2.849 -15.328 1.00 98.44 149 VAL A C 1
ATOM 1164 O O . VAL A 1 149 ? 9.014 -2.999 -14.930 1.00 98.44 149 VAL A O 1
ATOM 1167 N N . ILE A 1 150 ? 11.226 -3.030 -14.527 1.00 97.81 150 ILE A N 1
ATOM 1168 C CA . ILE A 1 150 ? 11.120 -3.481 -13.130 1.00 97.81 150 ILE A CA 1
ATOM 1169 C C . ILE A 1 150 ? 10.290 -2.502 -12.293 1.00 97.81 150 ILE A C 1
ATOM 1171 O O . ILE A 1 150 ? 9.389 -2.932 -11.573 1.00 97.81 150 ILE A O 1
ATOM 1175 N N . VAL A 1 151 ? 10.551 -1.193 -12.384 1.00 96.62 151 VAL A N 1
ATOM 1176 C CA . VAL A 1 151 ? 9.791 -0.199 -11.610 1.00 96.62 151 VAL A CA 1
ATOM 1177 C C . VAL A 1 151 ? 8.345 -0.092 -12.099 1.00 96.62 151 VAL A C 1
ATOM 1179 O O . VAL A 1 151 ? 7.444 0.030 -11.274 1.00 96.62 151 VAL A O 1
ATOM 1182 N N . GLY A 1 152 ? 8.095 -0.215 -13.408 1.00 96.62 152 GLY A N 1
ATOM 1183 C CA . GLY A 1 152 ? 6.744 -0.281 -13.968 1.00 96.62 152 GLY A CA 1
ATOM 1184 C C . GLY A 1 152 ? 5.961 -1.480 -13.429 1.00 96.62 152 GLY A C 1
ATOM 1185 O O . GLY A 1 152 ? 4.856 -1.319 -12.917 1.00 96.62 152 GLY A O 1
ATOM 1186 N N . MET A 1 153 ? 6.562 -2.674 -13.440 1.00 94.81 153 MET A N 1
ATOM 1187 C CA . MET A 1 153 ? 5.963 -3.873 -12.841 1.00 94.81 153 MET A CA 1
ATOM 1188 C C . MET A 1 153 ? 5.732 -3.714 -11.335 1.00 94.81 153 MET A C 1
ATOM 1190 O O . MET A 1 153 ? 4.664 -4.071 -10.839 1.00 94.81 153 MET A O 1
ATOM 1194 N N . TYR A 1 154 ? 6.701 -3.152 -10.607 1.00 92.44 154 TYR A N 1
ATOM 1195 C CA . TYR A 1 154 ? 6.572 -2.896 -9.174 1.00 92.44 154 TYR A CA 1
ATOM 1196 C C . TYR A 1 154 ? 5.380 -1.979 -8.880 1.00 92.44 154 TYR A C 1
ATOM 1198 O O . TYR A 1 154 ? 4.542 -2.320 -8.048 1.00 92.44 154 TYR A O 1
ATOM 1206 N N . MET A 1 155 ? 5.261 -0.853 -9.591 1.00 92.38 155 MET A N 1
ATOM 1207 C CA . MET A 1 155 ? 4.145 0.084 -9.426 1.00 92.38 155 MET A CA 1
ATOM 1208 C C . MET A 1 155 ? 2.799 -0.541 -9.812 1.00 92.38 155 MET A C 1
ATOM 1210 O O . MET A 1 155 ? 1.783 -0.218 -9.209 1.00 92.38 155 MET A O 1
ATOM 1214 N N . MET A 1 156 ? 2.775 -1.470 -10.768 1.00 90.38 156 MET A N 1
ATOM 1215 C CA . MET A 1 156 ? 1.550 -2.178 -11.147 1.00 90.38 156 MET A CA 1
ATOM 1216 C C . MET A 1 156 ? 1.068 -3.146 -10.054 1.00 90.38 156 MET A C 1
ATOM 1218 O O . MET A 1 156 ? -0.135 -3.298 -9.859 1.00 90.38 156 MET A O 1
ATOM 1222 N N . ILE A 1 157 ? 1.993 -3.793 -9.335 1.00 87.12 157 ILE A N 1
ATOM 1223 C CA . ILE A 1 157 ? 1.676 -4.765 -8.273 1.00 87.12 157 ILE A CA 1
ATOM 1224 C C . ILE A 1 157 ? 1.397 -4.071 -6.935 1.00 87.12 157 ILE A C 1
ATOM 1226 O O . ILE A 1 157 ? 0.465 -4.445 -6.224 1.00 87.12 157 ILE A O 1
ATOM 1230 N N . TYR A 1 158 ? 2.228 -3.095 -6.569 1.00 85.38 158 TYR A N 1
ATOM 1231 C CA . TYR A 1 158 ? 2.231 -2.481 -5.239 1.00 85.38 158 TYR A CA 1
ATOM 1232 C C . TYR A 1 158 ? 1.673 -1.055 -5.217 1.00 85.38 158 TYR A C 1
ATOM 1234 O O . TYR A 1 158 ? 1.466 -0.513 -4.136 1.00 85.38 158 TYR A O 1
ATOM 1242 N N . GLY A 1 159 ? 1.403 -0.451 -6.376 1.00 86.25 159 GLY A N 1
ATOM 1243 C CA . GLY A 1 159 ? 1.044 0.961 -6.476 1.00 86.25 159 GLY A CA 1
ATOM 1244 C C . GLY A 1 159 ? 2.248 1.890 -6.303 1.00 86.25 159 GLY A C 1
ATOM 1245 O O . GLY A 1 159 ? 3.412 1.476 -6.295 1.00 86.25 159 GLY A O 1
ATOM 1246 N N . PHE A 1 160 ? 1.959 3.180 -6.156 1.00 85.25 160 PHE A N 1
ATOM 1247 C CA . PHE A 1 160 ? 2.949 4.198 -5.815 1.00 85.25 160 PHE A CA 1
ATOM 1248 C C . PHE A 1 160 ? 2.750 4.614 -4.352 1.00 85.25 160 PHE A C 1
ATOM 1250 O O . PHE A 1 160 ? 1.876 5.421 -4.036 1.00 85.25 160 PHE A O 1
ATOM 1257 N N . GLY A 1 161 ? 3.524 4.010 -3.443 1.00 81.50 161 GLY A N 1
ATOM 1258 C CA . GLY A 1 161 ? 3.262 4.106 -2.001 1.00 81.50 161 GLY A CA 1
ATOM 1259 C C . GLY A 1 161 ? 2.051 3.257 -1.609 1.00 81.50 161 GLY A C 1
ATOM 1260 O O . GLY A 1 161 ? 2.071 2.052 -1.836 1.00 81.50 161 GLY A O 1
ATOM 1261 N N . ASP A 1 162 ? 1.005 3.888 -1.068 1.00 72.75 162 ASP A N 1
ATOM 1262 C CA . ASP A 1 162 ? -0.259 3.237 -0.658 1.00 72.75 162 ASP A CA 1
ATOM 1263 C C . ASP A 1 162 ? -1.389 3.388 -1.677 1.00 72.75 162 ASP A C 1
ATOM 1265 O O . ASP A 1 162 ? -2.544 3.046 -1.392 1.00 72.75 162 ASP A O 1
ATOM 1269 N N . ILE A 1 163 ? -1.076 3.952 -2.846 1.00 78.06 163 ILE A N 1
ATOM 1270 C CA . ILE A 1 163 ? -2.056 4.349 -3.852 1.00 78.06 163 ILE A CA 1
ATOM 1271 C C . ILE A 1 163 ? -1.899 3.462 -5.090 1.00 78.06 163 ILE A C 1
ATOM 1273 O O . ILE A 1 163 ? -0.971 3.606 -5.889 1.00 78.06 163 ILE A O 1
ATOM 1277 N N . ALA A 1 164 ? -2.836 2.537 -5.254 1.00 81.75 164 ALA A N 1
ATOM 1278 C CA . ALA A 1 164 ? -3.030 1.705 -6.432 1.00 81.75 164 ALA A CA 1
ATOM 1279 C C . ALA A 1 164 ? -4.370 2.091 -7.076 1.00 81.75 164 ALA A C 1
ATOM 1281 O O . ALA A 1 164 ? -5.364 1.378 -6.952 1.00 81.75 164 ALA A O 1
ATOM 1282 N N . ASP A 1 165 ? -4.402 3.263 -7.710 1.00 85.44 165 ASP A N 1
ATOM 1283 C CA . ASP A 1 165 ? -5.566 3.785 -8.418 1.00 85.44 165 ASP A CA 1
ATOM 1284 C C . ASP A 1 165 ? -5.355 3.732 -9.940 1.00 85.44 165 ASP A C 1
ATOM 1286 O O . ASP A 1 165 ? -4.325 3.276 -10.444 1.00 85.44 165 ASP A O 1
ATOM 1290 N N . LEU A 1 166 ? -6.351 4.198 -10.695 1.00 87.12 166 LEU A N 1
ATOM 1291 C CA . LEU A 1 166 ? -6.280 4.234 -12.155 1.00 87.12 166 LEU A CA 1
ATOM 1292 C C . LEU A 1 166 ? -5.081 5.056 -12.664 1.00 87.12 166 LEU A C 1
ATOM 1294 O O . LEU A 1 166 ? -4.499 4.716 -13.694 1.00 87.12 166 LEU A O 1
ATOM 1298 N N . TYR A 1 167 ? -4.693 6.121 -11.958 1.00 89.69 167 TYR A N 1
ATOM 1299 C CA . TYR A 1 167 ? -3.593 6.994 -12.361 1.00 89.69 167 TYR A CA 1
ATOM 1300 C C . TYR A 1 167 ? -2.235 6.344 -12.109 1.00 89.69 167 TYR A C 1
ATOM 1302 O O . TYR A 1 167 ? -1.370 6.394 -12.985 1.00 89.69 167 TYR A O 1
ATOM 1310 N N . THR A 1 168 ? -2.038 5.699 -10.957 1.00 90.94 168 THR A N 1
ATOM 1311 C CA . THR A 1 168 ? -0.785 4.994 -10.660 1.00 90.94 168 THR A CA 1
ATOM 1312 C C . THR A 1 168 ? -0.618 3.759 -11.540 1.00 90.94 168 THR A C 1
ATOM 1314 O O . THR A 1 168 ? 0.493 3.489 -11.994 1.00 90.94 168 THR A O 1
ATOM 1317 N N . GLN A 1 169 ? -1.711 3.080 -11.901 1.00 90.56 169 GLN A N 1
ATOM 1318 C CA . GLN A 1 169 ? -1.692 2.012 -12.906 1.00 90.56 169 GLN A CA 1
ATOM 1319 C C . GLN A 1 169 ? -1.371 2.533 -14.313 1.00 90.56 169 GLN A C 1
ATOM 1321 O O . GLN A 1 169 ? -0.558 1.934 -15.016 1.00 90.56 169 GLN A O 1
ATOM 1326 N N . ALA A 1 170 ? -1.953 3.662 -14.728 1.00 94.12 170 ALA A N 1
ATOM 1327 C CA . ALA A 1 170 ? -1.625 4.278 -16.013 1.00 94.12 170 ALA A CA 1
ATOM 1328 C C . ALA A 1 170 ? -0.147 4.694 -16.075 1.00 94.12 170 ALA A C 1
ATOM 1330 O O . ALA A 1 170 ? 0.531 4.414 -17.063 1.00 94.12 170 ALA A O 1
ATOM 1331 N N . LEU A 1 171 ? 0.376 5.297 -15.001 1.00 94.69 171 LEU A N 1
ATOM 1332 C CA . LEU A 1 171 ? 1.793 5.633 -14.883 1.00 94.69 171 LEU A CA 1
ATOM 1333 C C . LEU A 1 171 ? 2.668 4.377 -14.976 1.00 94.69 171 LEU A C 1
ATOM 1335 O O . LEU A 1 171 ? 3.624 4.364 -15.746 1.00 94.69 171 LEU A O 1
ATOM 1339 N N . ALA A 1 172 ? 2.306 3.307 -14.262 1.00 95.88 172 ALA A N 1
ATOM 1340 C CA . ALA A 1 172 ? 3.011 2.031 -14.308 1.00 95.88 172 ALA A CA 1
ATOM 1341 C C . ALA A 1 172 ? 3.082 1.450 -15.728 1.00 95.88 172 ALA A C 1
ATOM 1343 O O . ALA A 1 172 ? 4.158 1.042 -16.167 1.00 95.88 172 ALA A O 1
ATOM 1344 N N . LEU A 1 173 ? 1.970 1.473 -16.471 1.00 97.12 173 LEU A N 1
ATOM 1345 C CA . LEU A 1 173 ? 1.908 1.013 -17.861 1.00 97.12 173 LEU A CA 1
ATOM 1346 C C . LEU A 1 173 ? 2.774 1.863 -18.795 1.00 97.12 173 LEU A C 1
ATOM 1348 O O . LEU A 1 173 ? 3.497 1.314 -19.626 1.00 97.12 173 LEU A O 1
ATOM 1352 N N . VAL A 1 174 ? 2.742 3.189 -18.644 1.00 97.75 174 VAL A N 1
ATOM 1353 C CA . VAL A 1 174 ? 3.592 4.099 -19.426 1.00 97.75 174 VAL A CA 1
ATOM 1354 C C . VAL A 1 174 ? 5.067 3.831 -19.139 1.00 97.75 174 VAL A C 1
ATOM 1356 O O . VAL A 1 174 ? 5.858 3.705 -20.072 1.00 97.75 174 VAL A O 1
ATOM 1359 N N . THR A 1 175 ? 5.446 3.697 -17.867 1.00 97.81 175 THR A N 1
ATOM 1360 C CA . THR A 1 175 ? 6.829 3.408 -17.471 1.00 97.81 175 THR A CA 1
ATOM 1361 C C . THR A 1 175 ? 7.301 2.050 -17.992 1.00 97.81 175 THR A C 1
ATOM 1363 O O . THR A 1 175 ? 8.407 1.953 -18.521 1.00 97.81 175 THR A O 1
ATOM 1366 N N . LEU A 1 176 ? 6.448 1.024 -17.924 1.00 98.00 176 LEU A N 1
ATOM 1367 C CA . LEU A 1 176 ? 6.735 -0.308 -18.454 1.00 98.00 176 LEU A CA 1
ATOM 1368 C C . LEU A 1 176 ? 6.916 -0.281 -19.978 1.00 98.00 176 LEU A C 1
ATOM 1370 O O . LEU A 1 176 ? 7.892 -0.833 -20.492 1.00 98.00 176 LEU A O 1
ATOM 1374 N N . GLY A 1 177 ? 6.017 0.388 -20.705 1.00 98.06 177 GLY A N 1
ATOM 1375 C CA . GLY A 1 177 ? 6.098 0.524 -22.160 1.00 98.06 177 GLY A CA 1
ATOM 1376 C C . GLY A 1 177 ? 7.347 1.288 -22.602 1.00 98.06 177 GLY A C 1
ATOM 1377 O O . GLY A 1 177 ? 8.082 0.825 -23.473 1.00 98.06 177 GLY A O 1
ATOM 1378 N N . PHE A 1 178 ? 7.639 2.415 -21.949 1.00 98.12 178 PHE A N 1
ATOM 1379 C CA . PHE A 1 178 ? 8.836 3.211 -22.213 1.00 98.12 178 PHE A CA 1
ATOM 1380 C C . PHE A 1 178 ? 10.125 2.421 -21.951 1.00 98.12 178 PHE A C 1
ATOM 1382 O O . PHE A 1 178 ? 11.010 2.381 -22.806 1.00 98.12 178 PHE A O 1
ATOM 1389 N N . GLY A 1 179 ? 10.202 1.729 -20.810 1.00 98.31 179 GLY A N 1
ATOM 1390 C CA . GLY A 1 179 ? 11.335 0.868 -20.474 1.00 98.31 179 GLY A CA 1
ATOM 1391 C C . GLY A 1 179 ? 11.546 -0.253 -21.484 1.00 98.31 179 GLY A C 1
ATOM 1392 O O . GLY A 1 179 ? 12.674 -0.488 -21.910 1.00 98.31 179 GLY A O 1
ATOM 1393 N N . SER A 1 180 ? 10.458 -0.886 -21.928 1.00 98.50 180 SER A N 1
ATOM 1394 C CA . SER A 1 180 ? 10.504 -1.963 -22.923 1.00 98.50 180 SER A CA 1
ATOM 1395 C C . SER A 1 180 ? 11.065 -1.480 -24.262 1.00 98.50 180 SER A C 1
ATOM 1397 O O . SER A 1 180 ? 11.915 -2.148 -24.845 1.00 98.50 180 SER A O 1
ATOM 1399 N N . ILE A 1 181 ? 10.643 -0.299 -24.730 1.00 98.50 181 ILE A N 1
ATOM 1400 C CA . ILE A 1 181 ? 11.145 0.296 -25.977 1.00 98.50 181 ILE A CA 1
ATOM 1401 C C . ILE A 1 181 ? 12.643 0.594 -25.867 1.00 98.50 181 ILE A C 1
ATOM 1403 O O . ILE A 1 181 ? 13.405 0.201 -26.749 1.00 98.50 181 ILE A O 1
ATOM 1407 N N . ILE A 1 182 ? 13.080 1.243 -24.781 1.00 98.00 182 ILE A N 1
ATOM 1408 C CA . ILE A 1 182 ? 14.504 1.546 -24.564 1.00 98.00 182 ILE A CA 1
ATOM 1409 C C . ILE A 1 182 ? 15.327 0.262 -24.517 1.00 98.00 182 ILE A C 1
ATOM 1411 O O . ILE A 1 182 ? 16.358 0.178 -25.176 1.00 98.00 182 ILE A O 1
ATOM 1415 N N . MET A 1 183 ? 14.870 -0.729 -23.750 1.00 98.25 183 MET A N 1
ATOM 1416 C CA . MET A 1 183 ? 15.559 -2.004 -23.584 1.00 98.25 183 MET A CA 1
ATOM 1417 C C . MET A 1 183 ? 15.777 -2.695 -24.934 1.00 98.25 183 MET A C 1
ATOM 1419 O O . MET A 1 183 ? 16.881 -3.150 -25.210 1.00 98.25 183 MET A O 1
ATOM 1423 N N . ILE A 1 184 ? 14.754 -2.736 -25.792 1.00 98.31 184 ILE A N 1
ATOM 1424 C CA . ILE A 1 184 ? 14.846 -3.362 -27.117 1.00 98.31 184 ILE A CA 1
ATOM 1425 C C . ILE A 1 184 ? 15.801 -2.581 -28.027 1.00 98.31 184 ILE A C 1
ATOM 1427 O O . ILE A 1 184 ? 16.706 -3.172 -28.609 1.00 98.31 184 ILE A O 1
ATOM 1431 N N . LEU A 1 185 ? 15.629 -1.258 -28.137 1.00 97.38 185 LEU A N 1
ATOM 1432 C CA . LEU A 1 185 ? 16.446 -0.429 -29.031 1.00 97.38 185 LEU A CA 1
ATOM 1433 C C . LEU A 1 185 ? 17.923 -0.432 -28.625 1.00 97.38 185 LEU A C 1
ATOM 1435 O O . LEU A 1 185 ? 18.790 -0.669 -29.460 1.00 97.38 185 LEU A O 1
ATOM 1439 N N . ALA A 1 186 ? 18.205 -0.218 -27.339 1.00 97.19 186 ALA A N 1
ATOM 1440 C CA . ALA A 1 186 ? 19.567 -0.246 -26.823 1.00 97.19 186 ALA A CA 1
ATOM 1441 C C . ALA A 1 186 ? 20.177 -1.653 -26.887 1.00 97.19 186 ALA A C 1
ATOM 1443 O O . ALA A 1 186 ? 21.379 -1.779 -27.087 1.00 97.19 186 ALA A O 1
ATOM 1444 N N . GLY A 1 187 ? 19.356 -2.701 -26.752 1.00 97.50 187 GLY A N 1
ATOM 1445 C CA . GLY A 1 187 ? 19.784 -4.087 -26.925 1.00 97.50 187 GLY A CA 1
ATOM 1446 C C . GLY A 1 187 ? 20.263 -4.377 -28.346 1.00 97.50 187 GLY A C 1
ATOM 1447 O O . GLY A 1 187 ? 21.342 -4.936 -28.506 1.00 97.50 187 GLY A O 1
ATOM 1448 N N . PHE A 1 188 ? 19.518 -3.944 -29.371 1.00 97.44 188 PHE A N 1
ATOM 1449 C CA . PHE A 1 188 ? 19.968 -4.060 -30.764 1.00 97.44 188 PHE A CA 1
ATOM 1450 C C . PHE A 1 188 ? 21.269 -3.297 -31.006 1.00 97.44 188 PHE A C 1
ATOM 1452 O O . PHE A 1 188 ? 22.235 -3.895 -31.463 1.00 97.44 188 PHE A O 1
ATOM 1459 N N . SER A 1 189 ? 21.341 -2.028 -30.591 1.00 95.56 189 SER A N 1
ATOM 1460 C CA . SER A 1 189 ? 22.568 -1.238 -30.755 1.00 95.56 189 SER A CA 1
ATOM 1461 C C . SER A 1 189 ? 23.776 -1.835 -30.031 1.00 95.56 189 SER A C 1
ATOM 1463 O O . SER A 1 189 ? 24.902 -1.652 -30.476 1.00 95.56 189 SER A O 1
ATOM 1465 N N . TRP A 1 190 ? 23.563 -2.535 -28.915 1.00 96.00 190 TRP A N 1
ATOM 1466 C CA . TRP A 1 190 ? 24.642 -3.211 -28.202 1.00 96.00 190 TRP A CA 1
ATOM 1467 C C . TRP A 1 190 ? 25.120 -4.472 -28.937 1.00 96.00 190 TRP A C 1
ATOM 1469 O O . TRP A 1 190 ? 26.317 -4.738 -28.972 1.00 96.00 190 TRP A O 1
ATOM 1479 N N . MET A 1 191 ? 24.212 -5.246 -29.537 1.00 95.12 191 MET A N 1
ATOM 1480 C CA . MET A 1 191 ? 24.599 -6.411 -30.342 1.00 95.12 191 MET A CA 1
ATOM 1481 C C . MET A 1 191 ? 25.387 -6.001 -31.588 1.00 95.12 191 MET A C 1
ATOM 1483 O O . MET A 1 191 ? 26.411 -6.617 -31.863 1.00 95.12 191 MET A O 1
ATOM 1487 N N . ASP A 1 192 ? 24.961 -4.938 -32.275 1.00 94.56 192 ASP A N 1
ATOM 1488 C CA . ASP A 1 192 ? 25.649 -4.426 -33.467 1.00 94.56 192 ASP A CA 1
ATOM 1489 C C . ASP A 1 192 ? 27.108 -4.030 -33.150 1.00 94.56 192 ASP A C 1
ATOM 1491 O O . ASP A 1 192 ? 28.020 -4.341 -33.909 1.00 94.56 192 ASP A O 1
ATOM 1495 N N . GLU A 1 193 ? 27.356 -3.421 -31.982 1.00 91.38 193 GLU A N 1
ATOM 1496 C CA . GLU A 1 193 ? 28.707 -3.036 -31.537 1.00 91.38 193 GLU A CA 1
ATOM 1497 C C . GLU A 1 193 ? 29.637 -4.247 -31.335 1.00 91.38 193 GLU A C 1
ATOM 1499 O O . GLU A 1 193 ? 30.843 -4.134 -31.543 1.00 91.38 193 GLU A O 1
ATOM 1504 N N . TYR A 1 194 ? 29.100 -5.416 -30.965 1.00 85.81 194 TYR A N 1
ATOM 1505 C CA . TYR A 1 194 ? 29.893 -6.643 -30.823 1.00 85.81 194 TYR A CA 1
ATOM 1506 C C . TYR A 1 194 ? 30.231 -7.313 -32.155 1.00 85.81 194 TYR A C 1
ATOM 1508 O O . TYR A 1 194 ? 31.236 -8.016 -32.229 1.00 85.81 194 TYR A O 1
ATOM 1516 N N . GLU A 1 195 ? 29.405 -7.147 -33.189 1.00 85.81 195 GLU A N 1
ATOM 1517 C CA . GLU A 1 195 ? 29.686 -7.728 -34.508 1.00 85.81 195 GLU A CA 1
ATOM 1518 C C . GLU A 1 195 ? 30.818 -6.985 -35.239 1.00 85.81 195 GLU A C 1
ATOM 1520 O O . GLU A 1 195 ? 31.472 -7.560 -36.110 1.00 85.81 195 GLU A O 1
ATOM 1525 N N . GLU A 1 196 ? 31.078 -5.727 -34.872 1.00 76.88 196 GLU A N 1
ATOM 1526 C CA . GLU A 1 196 ? 32.132 -4.895 -35.465 1.00 76.88 196 GLU A CA 1
ATOM 1527 C C . GLU A 1 196 ? 33.528 -5.077 -34.824 1.00 76.88 196 GLU A C 1
ATOM 1529 O O . GLU A 1 196 ? 34.513 -4.570 -35.371 1.00 76.88 196 GLU A O 1
ATOM 1534 N N . THR A 1 197 ? 33.637 -5.793 -33.695 1.00 66.50 197 THR A N 1
ATOM 1535 C CA . THR A 1 197 ? 34.899 -6.035 -32.953 1.00 66.50 197 THR A CA 1
ATOM 1536 C C . THR A 1 197 ? 35.484 -7.421 -33.178 1.00 66.50 197 THR A C 1
ATOM 1538 O O . THR A 1 197 ? 36.720 -7.512 -33.365 1.00 66.50 197 THR A O 1
#

Sequence (197 aa):
MKKLLIFMFVLILVSFASAQQQSFGFVKQNDCIEIIQTCPDCTYNNISRVLYPNKTTIALSNVAMDKDDTYYNYTFCSTSALGNYIVNGYGDLGGTKTSWVYDFEVTTTGKQSNLPIPIFLLIASVTLFITGIILKSPPFGFFAGVLFVIVGMYMMIYGFGDIADLYTQALALVTLGFGSIIMILAGFSWMDEYEET